Protein AF-A0A3D2AW36-F1 (afdb_monomer)

pLDDT: mean 94.63, std 6.74, range [62.16, 98.81]

Sequence (275 aa):
MYDLLIKNGRIADGSGMPSFIADVGIVEGRITDIGHLGTSARQVIDASGLVVAPGFIDNHCHFDAQVTWDPLCTFSPQHGVTTVIFGNCSLTLAPTKPEDREDLAMMLSRVEAIPMESLKEGIPWEWTSFGEYLDFIDQNLGINAGSLVGHSAIRRWVMGEDAYEREIATEAELSQMKDLLRESIQAGALGISFNRNRGHMDLLGRPIPGIVPPVEELYELATALKDVGAGVIQCGAAYPLEIRDGFATRLGEVSHRPVVYNQIVHNSNEPDRWK

Mean predicted aligned error: 4.27 Å

Radius of gyration: 21.24 Å; Cα contacts (8 Å, |Δi|>4): 555; chains: 1; bounding box: 46×42×62 Å

Nearest PDB structures (foldseek):
  1v4y-assembly1_A  TM=8.535E-01  e=1.182E-17  Alcaligenes faecalis
  1m7j-assembly1_A  TM=8.446E-01  e=3.974E-17  Alcaligenes faecalis
  3e74-assembly1_D  TM=6.344E-01  e=5.948E-09  Escherichia coli K-12
  3e74-assembly1_C  TM=5.855E-01  e=4.206E-09  Escherichia coli K-12
  3e74-assembly1_B  TM=5.941E-01  e=2.378E-08  Escherichia coli K-12

Foldseek 3Di:
DAQEKEAQAQEPEVPPDHTDTWMWGHHPNDTDDTHHDDDDHNYYHYQRVHHDYPQDEAQEDACLQVLQQPLASPPCVVVRHQEYEHQAQLAHQPQADPVCNVVSLQLCCQPVVPDSVCSVVRPPCPHNHLLSSVVSSVPDHPGHYAYAHGNLRLLCVQPPPCLQPPQDDDPVSLVSSLVSNLVNVVSGHQAYYAEQPQPRAGPVRTHRSRNRYDLVSVLSSLLSLQVSVGHEYEYHPCVVVCVVPVSQVSSCVNNVHHYDYPDPDQDPVCNPSND

Solvent-accessible surface area (backbone atoms only — not comparable to full-atom values): 14805 Å² total; per-residue (Å²): 121,27,53,37,30,42,31,58,13,36,35,41,82,78,82,82,65,85,65,46,80,29,22,41,33,25,45,95,92,36,82,76,49,76,37,94,68,82,86,64,41,78,37,79,45,83,30,67,96,38,77,41,58,70,63,37,70,43,76,79,42,78,47,63,56,50,40,66,70,34,38,54,46,79,65,43,51,80,75,46,30,46,29,43,28,21,12,44,59,10,43,32,82,32,40,35,51,85,90,44,48,65,57,42,49,32,34,49,20,49,65,70,69,43,57,64,67,58,50,65,73,39,50,83,74,90,46,43,46,42,40,46,46,52,61,58,49,68,74,63,53,69,45,51,76,46,39,25,40,7,40,19,22,43,38,38,61,67,52,43,78,48,20,52,75,54,46,75,72,50,74,70,47,50,51,51,42,27,50,53,49,47,52,29,42,75,53,62,28,53,22,41,9,35,26,54,50,87,85,45,28,27,75,87,69,46,51,40,33,41,53,51,42,57,70,65,58,55,42,58,45,35,34,37,35,39,77,72,70,52,48,36,38,37,39,31,68,42,60,72,44,31,78,73,70,36,47,57,61,50,42,24,67,57,14,75,35,60,62,47,76,83,72,84,72,86,37,89,93,45,78,66,73,84,113

Structure (mmCIF, N/CA/C/O backbone):
data_AF-A0A3D2AW36-F1
#
_entry.id   AF-A0A3D2AW36-F1
#
loop_
_atom_site.group_PDB
_atom_site.id
_atom_site.type_symbol
_atom_site.label_atom_id
_atom_site.label_alt_id
_atom_site.label_comp_id
_atom_site.label_asym_id
_atom_site.label_entity_id
_atom_site.label_seq_id
_atom_site.pdbx_PDB_ins_code
_atom_site.Cartn_x
_atom_site.Cartn_y
_atom_site.Cartn_z
_atom_site.occupancy
_atom_site.B_iso_or_equiv
_atom_site.auth_seq_id
_atom_site.auth_comp_id
_atom_site.auth_asym_id
_atom_site.auth_atom_id
_atom_site.pdbx_PDB_model_num
ATOM 1 N N . MET A 1 1 ? -5.671 -0.325 35.938 1.00 87.81 1 MET A N 1
ATOM 2 C CA . MET A 1 1 ? -6.321 0.932 35.514 1.00 87.81 1 MET A CA 1
ATOM 3 C C . MET A 1 1 ? -6.083 1.046 34.026 1.00 87.81 1 MET A C 1
ATOM 5 O O . MET A 1 1 ? -4.949 0.824 33.629 1.00 87.81 1 MET A O 1
ATOM 9 N N . TYR A 1 2 ? -7.118 1.302 33.232 1.00 96.94 2 TYR A N 1
ATOM 10 C CA . TYR A 1 2 ? -6.981 1.425 31.777 1.00 96.94 2 TYR A CA 1
ATOM 11 C C . TYR A 1 2 ? -6.518 2.830 31.371 1.00 96.94 2 TYR A C 1
ATOM 13 O O . TYR A 1 2 ? -6.823 3.801 32.066 1.00 96.94 2 TYR A O 1
ATOM 21 N N . ASP A 1 3 ? -5.841 2.960 30.234 1.00 97.50 3 ASP A N 1
ATOM 22 C CA . ASP A 1 3 ? -5.566 4.268 29.629 1.00 97.50 3 ASP A CA 1
ATOM 23 C C . ASP A 1 3 ? -6.829 4.817 28.964 1.00 97.50 3 ASP A C 1
ATOM 25 O O . ASP A 1 3 ? -7.217 5.967 29.183 1.00 97.50 3 ASP A O 1
ATOM 29 N N . LEU A 1 4 ? -7.514 3.953 28.214 1.00 98.00 4 LEU A N 1
ATOM 30 C CA . LEU A 1 4 ? -8.790 4.228 27.574 1.00 98.00 4 LEU A CA 1
ATOM 31 C C . LEU A 1 4 ? -9.752 3.067 27.833 1.00 98.00 4 LEU A C 1
ATOM 33 O O . LEU A 1 4 ? -9.392 1.899 27.711 1.00 98.00 4 LEU A O 1
ATOM 37 N N . LEU A 1 5 ? -10.988 3.406 28.177 1.00 98.00 5 LEU A N 1
ATOM 38 C CA . LEU A 1 5 ? -12.095 2.470 28.293 1.00 98.00 5 LEU A CA 1
ATOM 39 C C . LEU A 1 5 ? -13.248 2.939 27.404 1.00 98.00 5 LEU A C 1
ATOM 41 O O . LEU A 1 5 ? -13.787 4.026 27.612 1.00 98.00 5 LEU A O 1
ATOM 45 N N . ILE A 1 6 ? -13.643 2.117 26.437 1.00 98.06 6 ILE A N 1
ATOM 46 C CA . ILE A 1 6 ? -14.826 2.352 25.600 1.00 98.06 6 ILE A CA 1
ATOM 47 C C . ILE A 1 6 ? -15.965 1.518 26.176 1.00 98.06 6 ILE A C 1
ATOM 49 O O . ILE A 1 6 ? -15.824 0.305 26.282 1.00 98.06 6 ILE A O 1
ATOM 53 N N . LYS A 1 7 ? -17.071 2.147 26.574 1.00 97.56 7 LYS A N 1
ATOM 54 C CA . LYS A 1 7 ? -18.168 1.494 27.292 1.00 97.56 7 LYS A CA 1
ATOM 55 C C . LYS A 1 7 ? -19.420 1.306 26.456 1.00 97.56 7 LYS A C 1
ATOM 57 O O . LYS A 1 7 ? -19.718 2.136 25.605 1.00 97.56 7 LYS A O 1
ATOM 62 N N . ASN A 1 8 ? -20.194 0.273 26.786 1.00 97.44 8 ASN A N 1
ATOM 63 C CA . ASN A 1 8 ? -21.548 0.026 26.276 1.00 97.44 8 ASN A CA 1
ATOM 64 C C . ASN A 1 8 ? -21.644 -0.050 24.740 1.00 97.44 8 ASN A C 1
ATOM 66 O O . ASN A 1 8 ? -22.709 0.191 24.166 1.00 97.44 8 ASN A O 1
ATOM 70 N N . GLY A 1 9 ? -20.536 -0.370 24.073 1.00 97.88 9 GLY A N 1
ATOM 71 C CA . GLY A 1 9 ? -20.471 -0.433 22.623 1.00 97.88 9 GLY A CA 1
ATOM 72 C C . GLY A 1 9 ? -21.067 -1.731 22.095 1.00 97.88 9 GLY A C 1
ATOM 73 O O . GLY A 1 9 ? -20.950 -2.789 22.719 1.00 97.88 9 GLY A O 1
ATOM 74 N N . ARG A 1 10 ? -21.669 -1.676 20.905 1.00 98.50 10 ARG A N 1
ATOM 75 C CA . ARG A 1 10 ? -21.919 -2.882 20.110 1.00 98.50 10 ARG A CA 1
ATOM 76 C C . ARG A 1 10 ? -20.619 -3.287 19.422 1.00 98.50 10 ARG A C 1
ATOM 78 O O . ARG A 1 10 ? -20.228 -2.663 18.442 1.00 98.50 10 ARG A O 1
ATOM 85 N N . ILE A 1 11 ? -19.958 -4.317 19.932 1.00 98.38 11 ILE A N 1
ATOM 86 C CA . ILE A 1 11 ? -18.689 -4.813 19.406 1.00 98.38 11 ILE A CA 1
ATOM 87 C C . ILE A 1 11 ? -18.939 -5.610 18.127 1.00 98.38 11 ILE A C 1
ATOM 89 O O . ILE A 1 11 ? -19.663 -6.606 18.145 1.00 98.38 11 ILE A O 1
ATOM 93 N N . ALA A 1 12 ? -18.326 -5.171 17.032 1.00 97.94 12 ALA A N 1
ATOM 94 C CA . ALA A 1 12 ? -18.183 -5.918 15.790 1.00 97.94 12 ALA A CA 1
ATOM 95 C C . ALA A 1 12 ? -16.687 -6.195 15.581 1.00 97.94 12 ALA A C 1
ATOM 97 O O . ALA A 1 12 ? -15.966 -5.355 15.058 1.00 97.94 12 ALA A O 1
ATOM 98 N N . ASP A 1 13 ? -16.209 -7.351 16.039 1.00 96.69 13 ASP A N 1
ATOM 99 C CA . ASP A 1 13 ? -14.776 -7.646 16.220 1.00 96.69 13 ASP A CA 1
ATOM 100 C C . ASP A 1 13 ? -14.005 -8.017 14.937 1.00 96.69 13 ASP A C 1
ATOM 102 O O . ASP A 1 13 ? -12.807 -8.283 14.991 1.00 96.69 13 ASP A O 1
ATOM 106 N N . GLY A 1 14 ? -14.677 -8.038 13.784 1.00 95.31 14 GLY A N 1
ATOM 107 C CA . GLY A 1 14 ? -14.081 -8.394 12.493 1.00 95.31 14 GLY A CA 1
ATOM 108 C C . GLY A 1 14 ? -13.984 -9.899 12.214 1.00 95.31 14 GLY A C 1
ATOM 109 O O . GLY A 1 14 ? -13.588 -10.277 11.116 1.00 95.31 14 GLY A O 1
ATOM 110 N N . SER A 1 15 ? -14.398 -10.773 13.139 1.00 95.69 15 SER A N 1
ATOM 111 C CA . SER A 1 15 ? -14.374 -12.236 12.944 1.00 95.69 15 SER A CA 1
ATOM 112 C C . SER A 1 15 ? -15.456 -12.767 11.991 1.00 95.69 15 SER A C 1
ATOM 114 O O . SER A 1 15 ? -15.438 -13.939 11.617 1.00 95.69 15 SER A O 1
ATOM 116 N N . GLY A 1 16 ? -16.431 -11.928 11.626 1.00 94.81 16 GLY A N 1
ATOM 117 C CA . GLY A 1 16 ? -17.642 -12.328 10.902 1.00 94.81 16 GLY A CA 1
ATOM 118 C C . GLY A 1 16 ? -18.750 -12.897 11.799 1.00 94.81 16 GLY A C 1
ATOM 119 O O . GLY A 1 16 ? -19.830 -13.218 11.305 1.00 94.81 16 GLY A O 1
ATOM 120 N N . MET A 1 17 ? -18.518 -12.998 13.111 1.00 96.62 17 MET A N 1
ATOM 121 C CA . MET A 1 17 ? -19.515 -13.453 14.083 1.00 96.62 17 MET A CA 1
ATOM 122 C C . MET A 1 17 ? -20.529 -12.348 14.443 1.00 96.62 17 MET A C 1
ATOM 124 O O . MET A 1 17 ? -20.267 -11.161 14.226 1.00 96.62 17 MET A O 1
ATOM 128 N N . PRO A 1 18 ? -21.705 -12.700 15.008 1.00 97.75 18 PRO A N 1
ATOM 129 C CA . PRO A 1 18 ? -22.684 -11.710 15.447 1.00 97.75 18 PRO A CA 1
ATOM 130 C C . PRO A 1 18 ? -22.124 -10.731 16.488 1.00 97.75 18 PRO A C 1
ATOM 132 O O . PRO A 1 18 ? -21.461 -11.132 17.441 1.00 97.75 18 PRO A O 1
ATOM 135 N N . SER A 1 19 ? -22.472 -9.449 16.346 1.00 98.00 19 SER A N 1
ATOM 136 C CA . SER A 1 19 ? -22.079 -8.408 17.305 1.00 98.00 19 SER A CA 1
ATOM 137 C C . SER A 1 19 ? -22.684 -8.618 18.701 1.00 98.00 19 SER A C 1
ATOM 139 O O . SER A 1 19 ? -23.821 -9.087 18.811 1.00 98.00 19 SER A O 1
ATOM 141 N N . PHE A 1 20 ? -22.002 -8.151 19.747 1.00 98.06 20 PHE A N 1
ATOM 142 C CA . PHE A 1 20 ? -22.462 -8.219 21.143 1.00 98.06 20 PHE A CA 1
ATOM 143 C C . PHE A 1 20 ? -22.214 -6.901 21.893 1.00 98.06 20 PHE A C 1
ATOM 145 O O . PHE A 1 20 ? -21.471 -6.051 21.418 1.00 98.06 20 PHE A O 1
ATOM 152 N N . ILE A 1 21 ? -22.866 -6.693 23.041 1.00 98.38 21 ILE A N 1
ATOM 153 C CA . ILE A 1 21 ? -22.653 -5.491 23.864 1.00 98.38 21 ILE A CA 1
ATOM 154 C C . ILE A 1 21 ? -21.546 -5.763 24.877 1.00 98.38 21 ILE A C 1
ATOM 156 O O . ILE A 1 21 ? -21.666 -6.697 25.669 1.00 98.38 21 ILE A O 1
ATOM 160 N N . ALA A 1 22 ? -20.499 -4.944 24.867 1.00 98.12 22 ALA A N 1
ATOM 161 C CA . ALA A 1 22 ? -19.410 -5.014 25.834 1.00 98.12 22 ALA A CA 1
ATOM 162 C C . ALA A 1 22 ? -18.652 -3.680 25.926 1.00 98.12 22 ALA A C 1
ATOM 164 O O . ALA A 1 22 ? -18.886 -2.743 25.160 1.00 98.12 22 ALA A O 1
ATOM 165 N N . ASP A 1 23 ? -17.731 -3.624 26.879 1.00 98.25 23 ASP A N 1
ATOM 166 C CA . ASP A 1 23 ? -16.717 -2.594 27.022 1.00 98.25 23 ASP A CA 1
ATOM 167 C C . ASP A 1 23 ? -15.377 -3.099 26.451 1.00 98.25 23 ASP A C 1
ATOM 169 O O . ASP A 1 23 ? -15.119 -4.306 26.424 1.00 98.25 23 ASP A O 1
ATOM 173 N N . VAL A 1 24 ? -14.511 -2.174 26.034 1.00 98.12 24 VAL A N 1
ATOM 174 C CA . VAL A 1 24 ? -13.152 -2.445 25.535 1.00 98.12 24 VAL A CA 1
ATOM 175 C C . VAL A 1 24 ? -12.144 -1.670 26.377 1.00 98.12 24 VAL A C 1
ATOM 177 O O . VAL A 1 24 ? -12.188 -0.438 26.424 1.00 98.12 24 VAL A O 1
ATOM 180 N N . GLY A 1 25 ? -11.244 -2.394 27.043 1.00 98.00 25 GLY A N 1
ATOM 181 C CA . GLY A 1 25 ? -10.160 -1.842 27.853 1.00 98.00 25 GLY A CA 1
ATOM 182 C C . GLY A 1 25 ? -8.849 -1.786 27.074 1.00 98.00 25 GLY A C 1
ATOM 183 O O . GLY A 1 25 ? -8.449 -2.772 26.451 1.00 98.00 25 GLY A O 1
ATOM 184 N N . ILE A 1 26 ? -8.184 -0.630 27.108 1.00 98.19 26 ILE A N 1
ATOM 185 C CA . ILE A 1 26 ? -6.932 -0.372 26.392 1.00 98.19 26 ILE A CA 1
ATOM 186 C C . ILE A 1 26 ? -5.848 0.062 27.383 1.00 98.19 26 ILE A C 1
ATOM 188 O O . ILE A 1 26 ? -6.078 0.939 28.222 1.00 98.19 26 ILE A O 1
ATOM 192 N N . VAL A 1 27 ? -4.664 -0.542 27.260 1.00 97.81 27 VAL A N 1
ATOM 193 C CA . VAL A 1 27 ? -3.443 -0.215 28.014 1.00 97.81 27 VAL A CA 1
ATOM 194 C C . VAL A 1 27 ? -2.274 -0.166 27.038 1.00 97.81 27 VAL A C 1
ATOM 196 O O . VAL A 1 27 ? -2.113 -1.079 26.230 1.00 97.81 27 VAL A O 1
ATOM 199 N N . GLU A 1 28 ? -1.476 0.900 27.087 1.00 96.38 28 GLU A N 1
ATOM 200 C CA . GLU A 1 28 ? -0.276 1.090 26.259 1.00 96.38 28 GLU A CA 1
ATOM 201 C C . GLU A 1 28 ? -0.545 0.859 24.758 1.00 96.38 28 GLU A C 1
ATOM 203 O O . GLU A 1 28 ? 0.214 0.203 24.045 1.00 96.38 28 GLU A O 1
ATOM 208 N N . GLY A 1 29 ? -1.686 1.370 24.275 1.00 95.12 29 GLY A N 1
ATOM 209 C CA . GLY A 1 29 ? -2.103 1.263 22.871 1.00 95.12 29 GLY A CA 1
ATOM 210 C C . GLY A 1 29 ? -2.585 -0.126 22.436 1.00 95.12 29 GLY A C 1
ATOM 211 O O . GLY A 1 29 ? -2.874 -0.325 21.258 1.00 95.12 29 GLY A O 1
ATOM 212 N N . ARG A 1 30 ? -2.704 -1.091 23.355 1.00 97.88 30 ARG A N 1
ATOM 213 C CA . ARG A 1 30 ? -3.184 -2.451 23.074 1.00 97.88 30 ARG A CA 1
ATOM 214 C C . ARG A 1 30 ? -4.521 -2.704 23.751 1.00 97.88 30 ARG A C 1
ATOM 216 O O . ARG A 1 30 ? -4.745 -2.278 24.881 1.00 97.88 30 ARG A O 1
ATOM 223 N N . ILE A 1 31 ? -5.396 -3.440 23.074 1.00 97.94 31 ILE A N 1
ATOM 224 C CA . ILE A 1 31 ? -6.621 -3.967 23.680 1.00 97.94 31 ILE A CA 1
ATOM 225 C C . ILE A 1 31 ? -6.215 -5.079 24.655 1.00 97.94 31 ILE A C 1
ATOM 227 O O . ILE A 1 31 ? -5.607 -6.061 24.230 1.00 97.94 31 ILE A O 1
ATOM 231 N N . THR A 1 32 ? -6.527 -4.928 25.944 1.00 97.31 32 THR A N 1
ATOM 232 C CA . THR A 1 32 ? -6.191 -5.929 26.975 1.00 97.31 32 THR A CA 1
ATOM 233 C C . THR A 1 32 ? -7.389 -6.757 27.411 1.00 97.31 32 THR A C 1
ATOM 235 O O . THR A 1 32 ? -7.221 -7.922 27.753 1.00 97.31 32 THR A O 1
ATOM 238 N N . ASP A 1 33 ? -8.590 -6.175 27.382 1.00 96.94 33 ASP A N 1
ATOM 239 C CA . ASP A 1 33 ? -9.809 -6.810 27.874 1.00 96.94 33 ASP A CA 1
ATOM 240 C C . ASP A 1 33 ? -11.023 -6.406 27.031 1.00 96.94 33 ASP A C 1
ATOM 242 O O . ASP A 1 33 ? -11.151 -5.253 26.612 1.00 96.94 33 ASP A O 1
ATOM 246 N N . ILE A 1 34 ? -11.947 -7.350 26.835 1.00 97.31 34 ILE A N 1
ATOM 247 C CA . ILE A 1 34 ? -13.271 -7.118 26.245 1.00 97.31 34 ILE A CA 1
ATOM 248 C C . ILE A 1 34 ? -14.304 -7.831 27.119 1.00 97.31 34 ILE A C 1
ATOM 250 O O . ILE A 1 34 ? -14.171 -9.024 27.394 1.00 97.31 34 ILE A O 1
ATOM 254 N N . GLY A 1 35 ? -15.338 -7.121 27.565 1.00 96.38 35 GLY A N 1
ATOM 255 C CA . GLY A 1 35 ? -16.385 -7.697 28.412 1.00 96.38 35 GLY A CA 1
ATOM 256 C C . GLY A 1 35 ? -17.133 -6.647 29.222 1.00 96.38 35 GLY A C 1
ATOM 257 O O . GLY A 1 35 ? -17.194 -5.488 28.837 1.00 96.38 35 GLY A O 1
ATOM 258 N N . HIS A 1 36 ? -17.708 -7.033 30.358 1.00 95.00 36 HIS A N 1
ATOM 259 C CA . HIS A 1 36 ? -18.278 -6.068 31.300 1.00 95.00 36 HIS A CA 1
ATOM 260 C C . HIS A 1 36 ? -17.185 -5.575 32.245 1.00 95.00 36 HIS A C 1
ATOM 262 O O . HIS A 1 36 ? -16.773 -6.302 33.151 1.00 95.00 36 HIS A O 1
ATOM 268 N N . LEU A 1 37 ? -16.704 -4.354 32.019 1.00 94.50 37 L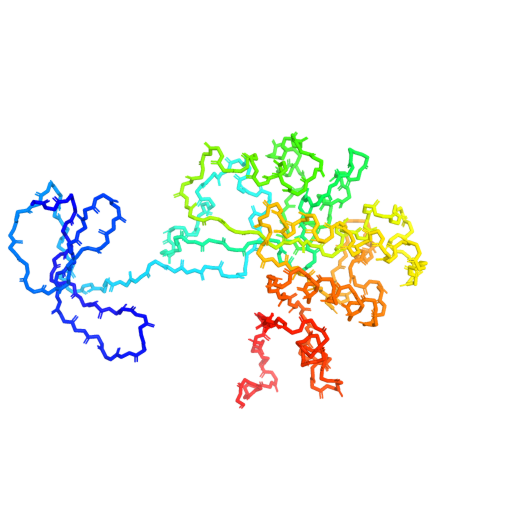EU A N 1
ATOM 269 C CA . LEU A 1 37 ? -15.546 -3.812 32.716 1.00 94.50 37 LEU A CA 1
ATOM 270 C C . LEU A 1 37 ? -15.971 -2.778 33.770 1.00 94.50 37 LEU A C 1
ATOM 272 O O . LEU A 1 37 ? -16.995 -2.092 33.675 1.00 94.50 37 LEU A O 1
ATOM 276 N N . GLY A 1 38 ? -15.159 -2.667 34.824 1.00 85.69 38 GLY A N 1
ATOM 277 C CA . GLY A 1 38 ? -15.305 -1.613 35.829 1.00 85.69 38 GLY A CA 1
ATOM 278 C C . GLY A 1 38 ? -15.058 -0.215 35.244 1.00 85.69 38 GLY A C 1
ATOM 279 O O . GLY A 1 38 ? -14.795 -0.048 34.062 1.00 85.69 38 GLY A O 1
ATOM 280 N N . THR A 1 39 ? -15.119 0.828 36.070 1.00 78.62 39 THR A N 1
ATOM 281 C CA . THR A 1 39 ? -15.005 2.232 35.616 1.00 78.62 39 THR A CA 1
ATOM 282 C C . THR A 1 39 ? -13.602 2.840 35.739 1.00 78.62 39 THR A C 1
ATOM 284 O O . THR A 1 39 ? -13.429 4.028 35.482 1.00 78.62 39 THR A O 1
ATOM 287 N N . SER A 1 40 ? -12.585 2.071 36.144 1.00 88.56 40 SER A N 1
ATOM 288 C CA . SER A 1 40 ? -11.242 2.609 36.408 1.00 88.56 40 SER A CA 1
ATOM 289 C C . SER A 1 40 ? -10.413 2.764 35.125 1.00 88.56 40 SER A C 1
ATOM 291 O O . SER A 1 40 ? -9.707 1.839 34.713 1.00 88.56 40 SER A O 1
ATOM 293 N N . ALA A 1 41 ? -10.468 3.953 34.523 1.00 95.81 41 ALA A N 1
ATOM 294 C CA . ALA A 1 41 ? -9.647 4.339 33.377 1.00 95.81 41 ALA A CA 1
ATOM 295 C C . ALA A 1 41 ? -9.231 5.817 33.442 1.00 95.81 41 ALA A C 1
ATOM 297 O O . ALA A 1 41 ? -9.898 6.615 34.101 1.00 95.81 41 ALA A O 1
ATOM 298 N N . ARG A 1 42 ? -8.150 6.191 32.749 1.00 97.06 42 ARG A N 1
ATOM 299 C CA . ARG A 1 42 ? -7.735 7.595 32.589 1.00 97.06 42 ARG A CA 1
ATOM 300 C C . ARG A 1 42 ? -8.712 8.365 31.700 1.00 97.06 42 ARG A C 1
ATOM 302 O O . ARG A 1 42 ? -9.028 9.514 31.994 1.00 97.06 42 ARG A O 1
ATOM 309 N N . GLN A 1 43 ? -9.204 7.723 30.644 1.00 97.56 43 GLN A N 1
ATOM 310 C CA . GLN A 1 43 ? -10.233 8.246 29.754 1.00 97.56 43 GLN A CA 1
ATOM 311 C C . GLN A 1 43 ? -11.350 7.217 29.579 1.00 97.56 43 GLN A C 1
ATOM 313 O O . GLN A 1 43 ? -11.090 6.025 29.417 1.00 97.56 43 GLN A O 1
ATOM 318 N N . VAL A 1 44 ? -12.597 7.687 29.586 1.00 97.38 44 VAL A N 1
ATOM 319 C CA . VAL A 1 44 ? -13.782 6.861 29.338 1.00 97.38 44 VAL A CA 1
ATOM 320 C C . VAL A 1 44 ? -14.569 7.459 28.178 1.00 97.38 44 VAL A C 1
ATOM 322 O O . VAL A 1 44 ? -14.834 8.660 28.170 1.00 97.38 44 VAL A O 1
ATOM 325 N N . ILE A 1 45 ? -14.945 6.623 27.213 1.00 97.38 45 ILE A N 1
ATOM 326 C CA . ILE A 1 45 ? -15.837 6.963 26.100 1.00 97.38 45 ILE A CA 1
ATOM 327 C C . ILE A 1 45 ? -17.109 6.131 26.254 1.00 97.38 45 ILE A C 1
ATOM 329 O O . ILE A 1 45 ? -17.027 4.913 26.374 1.00 97.38 45 ILE A O 1
ATOM 333 N N . ASP A 1 46 ? -18.280 6.767 26.244 1.00 97.44 46 ASP A N 1
ATOM 334 C CA . ASP A 1 46 ? -19.564 6.060 26.206 1.00 97.44 46 ASP A CA 1
ATOM 335 C C . ASP A 1 46 ? -20.001 5.855 24.750 1.00 97.44 46 ASP A C 1
ATOM 337 O O . ASP A 1 46 ? -20.327 6.812 24.050 1.00 97.44 46 ASP A O 1
ATOM 341 N N . ALA A 1 47 ? -19.979 4.604 24.294 1.00 98.00 47 ALA A N 1
ATOM 342 C CA . ALA A 1 47 ? -20.373 4.185 22.953 1.00 98.00 47 ALA A CA 1
ATOM 343 C C . ALA A 1 47 ? -21.801 3.607 22.920 1.00 98.00 47 ALA A C 1
ATOM 345 O O . ALA A 1 47 ? -22.143 2.838 22.020 1.00 98.00 47 ALA A O 1
ATOM 346 N N . SER A 1 48 ? -22.650 3.971 23.888 1.00 98.19 48 SER A N 1
ATOM 347 C CA . SER A 1 48 ? -24.062 3.580 23.914 1.00 98.19 48 SER A CA 1
ATOM 348 C C . SER A 1 48 ? -24.774 3.938 22.605 1.00 98.19 48 SER A C 1
ATOM 350 O O . SER A 1 48 ? -24.785 5.088 22.173 1.00 98.19 48 SER A O 1
ATOM 352 N N . GLY A 1 49 ? -25.398 2.942 21.970 1.00 97.94 49 GLY A N 1
ATOM 353 C CA . GLY A 1 49 ? -26.080 3.114 20.680 1.00 97.94 49 GLY A CA 1
ATOM 354 C C . GLY A 1 49 ? -25.146 3.186 19.466 1.00 97.94 49 GLY A C 1
ATOM 355 O O . GLY A 1 49 ? -25.636 3.3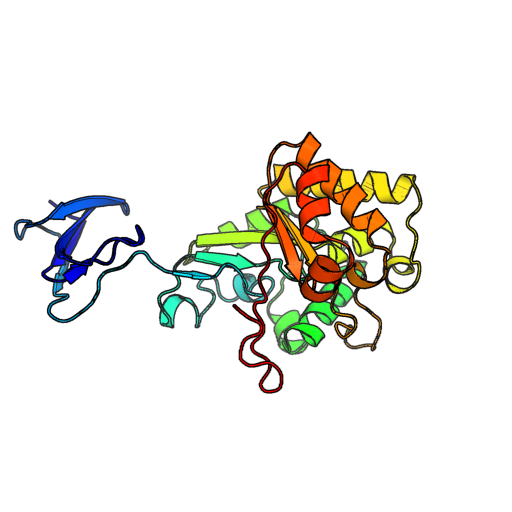09 18.345 1.00 97.94 49 GLY A O 1
ATOM 356 N N . LEU A 1 50 ? -23.832 3.066 19.671 1.00 98.38 50 LEU A N 1
ATOM 357 C CA . LEU A 1 50 ? -22.808 3.069 18.629 1.00 98.38 50 LEU A CA 1
ATOM 358 C C . LEU A 1 50 ? -22.161 1.685 18.477 1.00 98.38 50 LEU A C 1
ATOM 360 O O . LEU A 1 50 ? -22.316 0.787 19.311 1.00 98.38 50 LEU A O 1
ATOM 364 N N . VAL A 1 51 ? -21.431 1.521 17.375 1.00 98.12 51 VAL A N 1
ATOM 365 C CA . VAL A 1 51 ? -20.626 0.330 17.086 1.00 98.12 51 VAL A CA 1
ATOM 366 C C . VAL A 1 51 ? -19.169 0.614 17.427 1.00 98.12 51 VAL A C 1
ATOM 368 O O . VAL A 1 51 ? -18.660 1.692 17.132 1.00 98.12 51 VAL A O 1
ATOM 371 N N . VAL A 1 52 ? -18.502 -0.372 18.019 1.00 98.31 52 VAL A N 1
ATOM 372 C CA . VAL A 1 52 ? -17.049 -0.388 18.206 1.00 98.31 52 VAL A CA 1
ATOM 373 C C . VAL A 1 52 ? -16.503 -1.519 17.345 1.00 98.31 52 VAL A C 1
ATOM 375 O O . VAL A 1 52 ? -16.903 -2.672 17.506 1.00 98.31 52 VAL A O 1
ATOM 378 N N . ALA A 1 53 ? -15.619 -1.183 16.415 1.00 98.06 53 ALA A N 1
ATOM 379 C CA . ALA A 1 53 ? -15.023 -2.117 15.469 1.00 98.06 53 ALA A CA 1
ATOM 380 C C . ALA A 1 53 ? -13.502 -1.910 15.411 1.00 98.06 53 ALA A C 1
ATOM 382 O O . ALA A 1 53 ? -13.024 -0.846 15.821 1.00 98.06 53 ALA A O 1
ATOM 383 N N . PRO A 1 54 ? -12.731 -2.890 14.903 1.00 98.12 54 PRO A N 1
ATOM 384 C CA . PRO A 1 54 ? -11.371 -2.634 14.453 1.00 98.12 54 PRO A CA 1
ATOM 385 C C 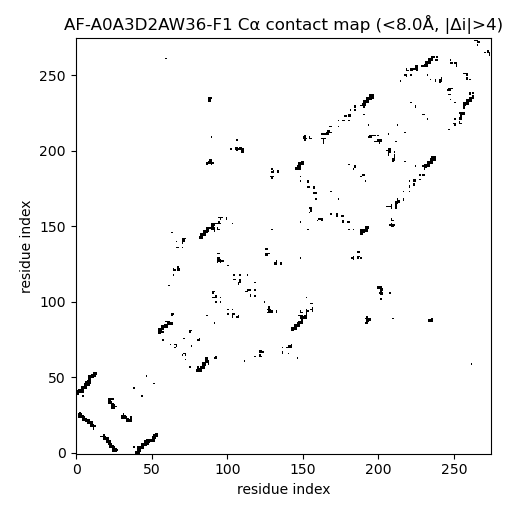. PRO A 1 54 ? -11.353 -1.455 13.477 1.00 98.12 54 PRO A C 1
ATOM 387 O O . PRO A 1 54 ? -12.268 -1.305 12.664 1.00 98.12 54 PRO A O 1
ATOM 390 N N . GLY A 1 55 ? -10.312 -0.628 13.556 1.00 97.88 55 GLY A N 1
ATOM 391 C CA . GLY A 1 55 ? -10.112 0.426 12.570 1.00 97.88 55 GLY A CA 1
ATOM 392 C C . GLY A 1 55 ? -9.982 -0.169 11.169 1.00 97.88 55 GLY A C 1
ATOM 393 O O . GLY A 1 55 ? -9.423 -1.256 10.992 1.00 97.88 55 GLY A O 1
ATOM 394 N N . PHE A 1 56 ? -10.552 0.507 10.176 1.00 97.94 56 PHE A N 1
ATOM 395 C CA . PHE A 1 56 ? -10.579 -0.026 8.822 1.00 97.94 56 PHE A CA 1
ATOM 396 C C . PHE A 1 56 ? -9.180 -0.014 8.205 1.00 97.94 56 PHE A C 1
ATOM 398 O O . PHE A 1 56 ? -8.364 0.873 8.476 1.00 97.94 56 PHE A O 1
ATOM 405 N N . ILE A 1 57 ? -8.922 -1.015 7.367 1.00 97.31 57 ILE A N 1
ATOM 406 C CA . ILE A 1 57 ? -7.702 -1.125 6.574 1.00 97.31 57 ILE A CA 1
ATOM 407 C C . ILE A 1 57 ? -8.085 -0.785 5.140 1.00 97.31 57 ILE A C 1
ATOM 409 O O . ILE A 1 57 ? -8.776 -1.565 4.485 1.00 97.31 57 ILE A O 1
ATOM 413 N N . ASP A 1 58 ? -7.653 0.378 4.667 1.00 95.81 58 ASP A N 1
ATOM 414 C CA . ASP A 1 58 ? -7.759 0.736 3.260 1.00 95.81 58 ASP A CA 1
ATOM 415 C C . ASP A 1 58 ? -6.614 0.062 2.505 1.00 95.81 58 ASP A C 1
ATOM 417 O O . ASP A 1 58 ? -5.460 0.490 2.557 1.00 95.81 58 ASP A O 1
ATOM 421 N N . ASN A 1 59 ? -6.928 -1.051 1.847 1.00 94.06 59 ASN A N 1
ATOM 422 C CA . ASN A 1 59 ? -5.944 -1.859 1.143 1.00 94.06 59 ASN A CA 1
ATOM 423 C C . ASN A 1 59 ? -5.706 -1.409 -0.311 1.00 94.06 59 ASN A C 1
ATOM 425 O O . ASN A 1 59 ? -4.974 -2.092 -1.033 1.00 94.06 59 ASN A O 1
ATOM 429 N N . HIS A 1 60 ? -6.351 -0.328 -0.767 1.00 94.69 60 HIS A N 1
ATOM 430 C CA . HIS A 1 60 ? -6.208 0.161 -2.133 1.00 94.69 60 HIS A CA 1
ATOM 431 C C . HIS A 1 60 ? -6.374 1.677 -2.227 1.00 94.69 60 HIS A C 1
ATOM 433 O O . HIS A 1 60 ? -7.418 2.193 -2.623 1.00 94.69 60 HIS A O 1
ATOM 439 N N . CYS A 1 61 ? -5.286 2.377 -1.932 1.00 94.50 61 CYS A N 1
ATOM 440 C CA . CYS A 1 61 ? -5.211 3.826 -2.018 1.00 94.50 61 CYS A CA 1
ATOM 441 C C . CYS A 1 61 ? -3.932 4.272 -2.743 1.00 94.50 61 CYS A C 1
ATOM 443 O O . CYS A 1 61 ? -3.053 3.456 -3.046 1.00 94.50 61 CYS A O 1
ATOM 445 N N . HIS A 1 62 ? -3.846 5.574 -3.007 1.00 95.69 62 HIS A N 1
ATOM 446 C CA . HIS A 1 62 ? -2.728 6.223 -3.691 1.00 95.69 62 HIS A CA 1
ATOM 447 C C . HIS A 1 62 ? -2.188 7.413 -2.883 1.00 95.69 62 HIS A C 1
ATOM 449 O O . HIS A 1 62 ? -2.016 8.524 -3.383 1.00 95.69 62 HIS A O 1
ATOM 455 N N . PHE A 1 63 ? -1.927 7.175 -1.594 1.00 96.69 63 PHE A N 1
ATOM 456 C CA . PHE A 1 63 ? -1.302 8.160 -0.704 1.00 96.69 63 PHE A CA 1
ATOM 457 C C . PHE A 1 63 ? 0.223 8.238 -0.853 1.00 96.69 63 PHE A C 1
ATOM 459 O O . PHE A 1 63 ? 0.855 8.942 -0.073 1.00 96.69 63 PHE A O 1
ATOM 466 N N . ASP A 1 64 ? 0.801 7.577 -1.865 1.00 96.00 64 ASP A N 1
ATOM 467 C CA . ASP A 1 64 ? 2.239 7.533 -2.166 1.00 96.00 64 ASP A CA 1
ATOM 468 C C . ASP A 1 64 ? 2.912 8.905 -2.043 1.00 96.00 64 ASP A C 1
ATOM 470 O O . ASP A 1 64 ? 3.965 9.045 -1.421 1.00 96.00 64 ASP A O 1
AT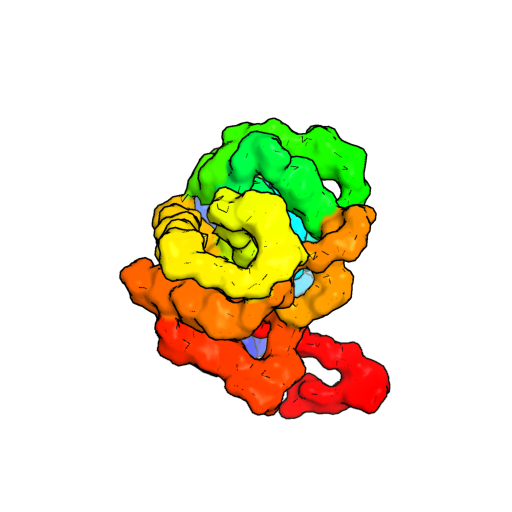OM 474 N N . ALA A 1 65 ? 2.265 9.918 -2.625 1.00 96.31 65 ALA A N 1
ATOM 475 C CA . ALA A 1 65 ? 2.667 11.310 -2.521 1.00 96.31 65 ALA A CA 1
ATOM 476 C C . ALA A 1 65 ? 2.121 11.957 -1.243 1.00 96.31 65 ALA A C 1
ATOM 478 O O . ALA A 1 65 ? 2.886 12.517 -0.474 1.00 96.31 65 ALA A O 1
ATOM 479 N N . GLN A 1 66 ? 0.813 11.862 -0.981 1.00 95.81 66 GLN A N 1
ATOM 480 C CA . GLN A 1 66 ? 0.169 12.624 0.096 1.00 95.81 66 GLN A CA 1
ATOM 481 C C . GLN A 1 66 ? 0.772 12.395 1.480 1.00 95.81 66 GLN A C 1
ATOM 483 O O . GLN A 1 66 ? 0.882 13.344 2.256 1.00 95.81 66 GLN A O 1
ATOM 488 N N . VAL A 1 67 ? 1.212 11.173 1.774 1.00 95.94 67 VAL A N 1
ATOM 489 C CA . VAL A 1 67 ? 1.835 10.833 3.056 1.00 95.94 67 VAL A CA 1
ATOM 490 C C . VAL A 1 67 ? 3.078 11.687 3.357 1.00 95.94 67 VAL A C 1
ATOM 492 O O . VAL A 1 67 ? 3.425 11.860 4.522 1.00 95.94 67 VAL A O 1
ATOM 495 N N . THR A 1 68 ? 3.723 12.274 2.338 1.00 95.19 68 THR A N 1
ATOM 496 C CA . THR A 1 68 ? 4.942 13.082 2.503 1.00 95.19 68 THR A CA 1
ATOM 497 C C . THR A 1 68 ? 4.676 14.493 3.027 1.00 95.19 68 THR A C 1
ATOM 499 O O . THR A 1 68 ? 5.576 15.088 3.613 1.00 95.19 68 THR A O 1
ATOM 502 N N . TRP A 1 69 ? 3.465 15.037 2.852 1.00 94.88 69 TRP A N 1
ATOM 503 C CA . TRP A 1 69 ? 3.072 16.354 3.388 1.00 94.88 69 TRP A CA 1
ATOM 504 C C . TRP A 1 69 ? 1.919 16.290 4.394 1.00 94.88 69 TRP A C 1
ATOM 506 O O . TRP A 1 69 ? 1.698 17.238 5.147 1.00 94.88 69 TRP A O 1
ATOM 516 N N . ASP A 1 70 ? 1.183 15.183 4.422 1.00 96.06 70 ASP A N 1
ATOM 517 C CA . ASP A 1 70 ? 0.059 14.936 5.316 1.00 96.06 70 ASP A CA 1
ATOM 518 C C . ASP A 1 70 ? 0.193 13.536 5.937 1.00 96.06 70 ASP A C 1
ATOM 520 O O . ASP A 1 70 ? -0.365 12.558 5.428 1.00 96.06 70 ASP A O 1
ATOM 524 N N . PRO A 1 71 ? 0.916 13.420 7.066 1.00 95.19 71 PRO A N 1
ATOM 525 C CA . PRO A 1 71 ? 1.219 12.130 7.686 1.00 95.19 71 PRO A CA 1
ATOM 526 C C . PRO A 1 71 ? 0.003 11.392 8.262 1.00 95.19 71 PRO A C 1
ATOM 528 O O . PRO A 1 71 ? 0.111 10.239 8.682 1.00 95.19 71 PRO A O 1
ATOM 531 N N . LEU A 1 72 ? -1.160 12.048 8.313 1.00 95.62 72 LEU A N 1
ATOM 532 C CA . LEU A 1 72 ? -2.430 11.428 8.685 1.00 95.62 72 LEU A CA 1
ATOM 533 C C . LEU A 1 72 ? -3.146 10.789 7.489 1.00 95.62 72 LEU A C 1
ATOM 535 O O . LEU A 1 72 ? -4.143 10.100 7.705 1.00 95.62 72 LEU A O 1
ATOM 539 N N . CYS A 1 73 ? -2.677 11.027 6.255 1.00 95.69 73 CYS A N 1
ATOM 540 C CA . CYS A 1 73 ? -3.397 10.703 5.019 1.00 95.69 73 CYS A CA 1
ATOM 541 C C . CYS A 1 73 ? -4.864 11.154 5.122 1.00 95.69 73 CYS A C 1
ATOM 543 O O . CYS A 1 73 ? -5.807 10.357 5.066 1.00 95.69 73 CYS A O 1
ATOM 545 N N . THR A 1 74 ? -5.049 12.445 5.393 1.00 94.00 74 THR A N 1
ATOM 546 C CA . THR A 1 74 ? -6.333 13.057 5.718 1.00 94.00 74 THR A CA 1
ATOM 547 C C . THR A 1 74 ? -7.399 12.743 4.670 1.00 94.00 74 THR A C 1
ATOM 549 O O . THR A 1 74 ? -7.140 12.603 3.475 1.00 94.00 74 THR A O 1
ATOM 552 N N . PHE A 1 75 ? -8.616 12.652 5.218 1.00 90.19 75 PHE A N 1
ATOM 553 C CA . PHE A 1 75 ? -9.850 11.989 4.790 1.00 90.19 75 PHE A CA 1
ATOM 554 C C . PHE A 1 75 ? -9.941 10.504 5.156 1.00 90.19 75 PHE A C 1
ATOM 556 O O . PHE A 1 75 ? -11.025 10.083 5.553 1.00 90.19 75 PHE A O 1
ATOM 563 N N . SER A 1 76 ? -8.855 9.725 5.167 1.00 94.94 76 SER A N 1
ATOM 564 C CA . SER A 1 76 ? -8.941 8.304 5.553 1.00 94.94 76 SER A CA 1
ATOM 565 C C . SER A 1 76 ? -9.379 8.110 7.016 1.00 94.94 76 SER A C 1
ATOM 567 O O . SER A 1 76 ? -10.428 7.493 7.243 1.00 94.94 76 SER A O 1
ATOM 569 N N . PRO A 1 77 ? -8.717 8.721 8.022 1.00 95.31 77 PRO A N 1
ATOM 570 C CA . PRO A 1 77 ? -9.166 8.627 9.417 1.00 95.31 77 PRO A CA 1
ATOM 571 C C . PRO A 1 77 ? -10.580 9.155 9.663 1.00 95.31 77 PRO A C 1
ATOM 573 O O . PRO A 1 77 ? -11.273 8.676 10.558 1.00 95.31 77 PRO A O 1
ATOM 576 N N . GLN A 1 78 ? -11.045 10.110 8.851 1.00 95.25 78 GLN A N 1
ATOM 577 C CA . GLN A 1 78 ? -12.401 10.663 8.960 1.00 95.25 78 GLN A CA 1
ATOM 578 C C . GLN A 1 78 ? -13.482 9.640 8.578 1.00 95.25 78 GLN A C 1
ATOM 580 O O . GLN A 1 78 ? -14.617 9.753 9.037 1.00 95.25 78 GLN A O 1
ATOM 585 N N . HIS A 1 79 ? -13.122 8.615 7.800 1.00 95.56 79 HIS A N 1
ATOM 586 C CA . HIS A 1 79 ? -13.982 7.482 7.454 1.00 95.56 79 HIS A CA 1
ATOM 587 C C . HIS A 1 79 ? -13.731 6.242 8.331 1.00 95.56 79 HIS A C 1
ATOM 589 O O . HIS A 1 79 ? -14.280 5.178 8.055 1.00 95.56 79 HIS A O 1
ATOM 595 N N . GLY A 1 80 ? -12.923 6.359 9.392 1.00 96.31 80 GLY A N 1
ATOM 596 C CA . GLY A 1 80 ? -12.605 5.257 10.306 1.00 96.31 80 GLY A CA 1
ATOM 597 C C . GLY A 1 80 ? -11.432 4.374 9.869 1.00 96.31 80 GLY A C 1
ATOM 598 O O . GLY A 1 80 ? -11.198 3.337 10.491 1.00 96.31 80 GLY A O 1
ATOM 599 N N . VAL A 1 81 ? -10.687 4.765 8.827 1.00 98.06 81 VAL A N 1
ATOM 600 C CA . VAL A 1 81 ? -9.472 4.060 8.392 1.00 98.06 81 VAL A CA 1
ATOM 601 C C . VAL A 1 81 ? -8.322 4.369 9.344 1.00 98.06 81 VAL A C 1
ATOM 603 O O . VAL A 1 81 ? -7.992 5.527 9.586 1.00 98.06 81 VAL A O 1
ATOM 606 N N . THR A 1 82 ? -7.680 3.327 9.862 1.00 97.81 82 THR A N 1
ATOM 607 C CA . THR A 1 82 ? -6.497 3.442 10.734 1.00 97.81 82 THR A CA 1
ATOM 608 C C . THR A 1 82 ? -5.233 2.904 10.078 1.00 97.81 82 THR A C 1
ATOM 610 O O . THR A 1 82 ? -4.149 2.975 10.655 1.00 97.81 82 THR A O 1
ATOM 613 N N . THR A 1 83 ? -5.356 2.276 8.909 1.00 98.44 83 THR A N 1
ATOM 614 C CA . THR A 1 83 ? -4.235 1.681 8.183 1.00 98.44 83 THR A CA 1
ATOM 615 C C . THR A 1 83 ? -4.448 1.827 6.692 1.00 98.44 83 THR A C 1
ATOM 617 O O . THR A 1 83 ? -5.513 1.471 6.197 1.00 98.44 83 THR A O 1
ATOM 620 N N . VAL A 1 84 ? -3.436 2.326 5.991 1.00 97.75 84 VAL A N 1
ATOM 621 C CA . VAL A 1 84 ? -3.458 2.501 4.536 1.00 97.75 84 VAL A CA 1
ATOM 622 C C . VAL A 1 84 ? -2.381 1.646 3.880 1.00 97.75 84 VAL A C 1
ATOM 624 O O . VAL A 1 84 ? -1.266 1.541 4.392 1.00 97.75 84 VAL A O 1
ATOM 627 N N . ILE A 1 85 ? -2.718 1.038 2.746 1.00 97.62 85 ILE A N 1
ATOM 628 C CA . ILE A 1 85 ? -1.776 0.336 1.875 1.00 97.62 85 ILE A CA 1
ATOM 629 C C . ILE A 1 85 ? -1.815 0.990 0.496 1.00 97.62 85 ILE A C 1
ATOM 631 O O . ILE A 1 85 ? -2.816 0.887 -0.223 1.00 97.62 85 ILE A O 1
ATOM 635 N N . PHE A 1 86 ? -0.721 1.655 0.135 1.00 97.12 86 PHE A N 1
ATOM 636 C CA . PHE A 1 86 ? -0.539 2.339 -1.147 1.00 97.12 86 PHE A CA 1
ATOM 637 C C . PHE A 1 86 ? 0.548 1.665 -1.999 1.00 97.12 86 PHE A C 1
ATOM 639 O O . PHE A 1 86 ? 0.941 0.527 -1.727 1.00 97.12 86 PHE A O 1
ATOM 646 N N . GLY A 1 87 ? 0.975 2.309 -3.088 1.00 97.12 87 GLY A N 1
ATOM 647 C CA . GLY A 1 87 ? 1.847 1.685 -4.082 1.00 97.12 87 GLY A CA 1
ATOM 648 C C . GLY A 1 87 ? 1.101 0.754 -5.028 1.00 97.12 87 GLY A C 1
ATOM 649 O O . GLY A 1 87 ? 1.648 -0.228 -5.522 1.00 97.12 87 GLY A O 1
ATOM 650 N N . ASN A 1 88 ? -0.191 1.005 -5.229 1.00 96.50 88 ASN A N 1
ATOM 651 C CA . ASN A 1 88 ? -1.081 0.179 -6.032 1.00 96.50 88 ASN A CA 1
ATOM 652 C C . ASN A 1 88 ? -0.938 0.455 -7.536 1.00 96.50 88 ASN A C 1
ATOM 654 O O . A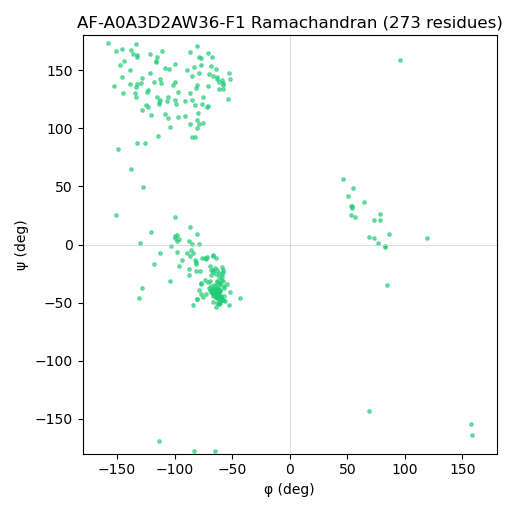SN A 1 88 ? -0.302 1.412 -7.963 1.00 96.50 88 ASN A O 1
ATOM 658 N N . CYS A 1 89 ? -1.566 -0.375 -8.371 1.00 95.19 89 CYS A N 1
ATOM 659 C CA . CYS A 1 89 ? -1.738 -0.112 -9.803 1.00 95.19 89 CYS A CA 1
ATOM 660 C C . CYS A 1 89 ? -0.431 0.184 -10.554 1.00 95.19 89 CYS A C 1
ATOM 662 O O . CYS A 1 89 ? -0.450 0.916 -11.547 1.00 95.19 89 CYS A O 1
ATOM 664 N N . SER A 1 90 ? 0.683 -0.431 -10.141 1.00 96.69 90 SER A N 1
ATOM 665 C CA . SER A 1 90 ? 2.014 -0.230 -10.725 1.00 96.69 90 SER A CA 1
ATOM 666 C C . SER A 1 90 ? 2.627 1.152 -10.458 1.00 96.69 90 SER A C 1
ATOM 668 O O . SER A 1 90 ? 3.680 1.453 -11.018 1.00 96.69 90 SER A O 1
ATOM 670 N N . LEU A 1 91 ? 1.997 1.992 -9.634 1.00 96.50 91 LEU A N 1
ATOM 671 C CA . LEU A 1 91 ? 2.410 3.366 -9.356 1.00 96.50 91 LEU A CA 1
ATOM 672 C C . LEU A 1 91 ? 3.034 3.460 -7.968 1.00 96.50 91 LEU A C 1
ATOM 674 O O . LEU A 1 91 ? 2.409 3.062 -6.995 1.00 96.50 91 LEU A O 1
ATOM 678 N N . THR A 1 92 ? 4.239 4.020 -7.900 1.00 97.38 92 THR A N 1
ATOM 679 C CA . THR A 1 92 ? 4.951 4.379 -6.667 1.00 97.38 92 THR A CA 1
ATOM 680 C C . THR A 1 92 ? 5.865 5.573 -6.928 1.00 97.38 92 THR A C 1
ATOM 682 O O . THR A 1 92 ? 6.141 5.908 -8.080 1.00 97.38 92 THR A O 1
ATOM 685 N N . LEU A 1 93 ? 6.377 6.192 -5.859 1.00 97.56 93 LEU A N 1
ATOM 686 C CA . LEU A 1 93 ? 7.423 7.227 -5.920 1.00 97.56 93 LEU A CA 1
ATOM 687 C C . LEU A 1 93 ? 8.837 6.693 -5.644 1.00 97.56 93 LEU A C 1
ATOM 689 O O . LEU A 1 93 ? 9.797 7.461 -5.594 1.00 97.56 93 LEU A O 1
ATOM 693 N N . ALA A 1 94 ? 8.971 5.384 -5.444 1.00 98.00 94 ALA A N 1
ATOM 694 C CA . ALA A 1 94 ? 10.243 4.719 -5.228 1.00 98.00 94 ALA A CA 1
ATOM 695 C C . ALA A 1 94 ? 10.216 3.293 -5.808 1.00 98.00 94 ALA A C 1
ATOM 697 O O . ALA A 1 94 ? 9.138 2.685 -5.889 1.00 98.00 94 ALA A O 1
ATOM 698 N N . PRO A 1 95 ? 11.383 2.736 -6.176 1.00 98.12 95 PRO A N 1
ATOM 699 C CA . PRO A 1 95 ? 12.673 3.428 -6.316 1.00 98.12 95 PRO A CA 1
ATOM 700 C C . PRO A 1 95 ? 12.667 4.415 -7.498 1.00 98.12 95 PRO A C 1
ATOM 702 O O . PRO A 1 95 ? 11.917 4.235 -8.454 1.00 98.12 95 PRO A O 1
ATOM 705 N N . THR A 1 96 ? 13.489 5.465 -7.445 1.00 97.69 96 THR A N 1
ATOM 706 C CA . THR A 1 96 ? 13.571 6.466 -8.523 1.00 97.69 96 THR A CA 1
ATOM 707 C C . THR A 1 96 ? 14.936 7.131 -8.598 1.00 97.69 96 THR A C 1
ATOM 709 O O . THR A 1 96 ? 15.494 7.541 -7.581 1.00 97.69 96 THR A O 1
ATOM 712 N N . LYS A 1 97 ? 15.472 7.294 -9.810 1.00 97.81 97 LYS A N 1
ATOM 713 C CA . LYS A 1 97 ? 16.665 8.119 -10.035 1.00 97.81 97 LYS A CA 1
ATOM 714 C C . LYS A 1 97 ? 16.282 9.602 -10.010 1.00 97.81 97 LYS A C 1
ATOM 716 O O . LYS A 1 97 ? 15.127 9.913 -10.314 1.00 97.81 97 LYS A O 1
ATOM 721 N N . PRO A 1 98 ? 17.205 10.524 -9.677 1.00 97.12 98 PRO A N 1
ATOM 722 C CA . PRO A 1 98 ? 16.929 11.960 -9.690 1.00 97.12 98 PRO A CA 1
ATOM 723 C C . PRO A 1 98 ? 16.326 12.475 -11.002 1.00 97.12 98 PRO A C 1
ATOM 725 O O . PRO A 1 98 ? 15.387 13.266 -10.970 1.00 97.12 98 PRO A O 1
ATOM 728 N N . GLU A 1 99 ? 16.823 11.990 -12.137 1.00 96.75 99 GLU A N 1
ATOM 729 C CA . GLU A 1 99 ? 16.355 12.344 -13.479 1.00 96.75 99 GLU A CA 1
ATOM 730 C C . GLU A 1 99 ? 14.945 11.823 -13.817 1.00 96.75 99 GLU A C 1
ATOM 732 O O . GLU A 1 99 ? 14.294 12.379 -14.696 1.00 96.75 99 GLU A O 1
ATOM 737 N N . ASP A 1 100 ? 14.440 10.823 -13.087 1.00 96.56 100 ASP A N 1
ATOM 738 C CA . ASP A 1 100 ? 13.174 10.132 -13.382 1.00 96.56 100 ASP A CA 1
ATOM 739 C C . ASP A 1 100 ? 12.015 10.579 -12.467 1.00 96.56 100 ASP A C 1
ATOM 741 O O . ASP A 1 100 ? 10.880 10.121 -12.593 1.00 96.56 100 ASP A O 1
ATOM 745 N N . ARG A 1 101 ? 12.278 11.490 -11.524 1.00 97.25 101 ARG A N 1
ATOM 746 C CA . ARG A 1 101 ? 11.306 11.927 -10.505 1.00 97.25 101 ARG A CA 1
ATOM 747 C C . ARG A 1 101 ? 10.064 12.580 -11.108 1.00 97.25 101 ARG A C 1
ATOM 749 O O . ARG A 1 101 ? 8.940 12.295 -10.691 1.00 97.25 101 ARG A O 1
ATOM 756 N N . GLU A 1 102 ? 10.256 13.448 -12.102 1.00 96.44 102 GLU A N 1
ATOM 757 C CA . GLU A 1 102 ? 9.136 14.122 -12.769 1.00 96.44 102 GLU A CA 1
ATOM 758 C C . GLU A 1 102 ? 8.267 13.127 -13.546 1.00 96.44 102 GLU A C 1
ATOM 760 O O . GLU A 1 102 ? 7.047 13.250 -13.527 1.00 96.44 102 GLU A O 1
ATOM 765 N N . ASP A 1 103 ? 8.864 12.089 -14.132 1.00 96.50 103 ASP A N 1
ATOM 766 C CA . ASP A 1 103 ? 8.144 11.020 -14.823 1.00 96.50 103 ASP A CA 1
ATOM 767 C C . ASP A 1 103 ? 7.196 10.259 -13.884 1.00 96.50 103 ASP A C 1
ATOM 769 O O . ASP A 1 103 ? 6.008 10.121 -14.184 1.00 96.50 103 ASP A O 1
ATOM 773 N N . LEU A 1 104 ? 7.682 9.810 -12.721 1.00 97.19 104 LEU A N 1
ATOM 774 C CA . LEU A 1 104 ? 6.841 9.124 -11.730 1.00 97.19 104 LEU A CA 1
ATOM 775 C C . LEU A 1 104 ? 5.717 10.041 -11.220 1.00 97.19 104 LEU A C 1
ATOM 777 O O . LEU A 1 104 ? 4.568 9.605 -11.107 1.00 97.19 104 LEU A O 1
ATOM 781 N N . ALA A 1 105 ? 6.014 11.325 -10.988 1.00 97.38 105 ALA A N 1
ATOM 782 C CA . ALA A 1 105 ? 4.998 12.311 -10.627 1.00 97.38 105 ALA A CA 1
ATOM 783 C C . ALA A 1 105 ? 3.954 12.514 -11.739 1.00 97.38 105 ALA A C 1
ATOM 785 O O . ALA A 1 105 ? 2.765 12.590 -11.439 1.00 97.38 105 ALA A O 1
ATOM 786 N N . MET A 1 106 ? 4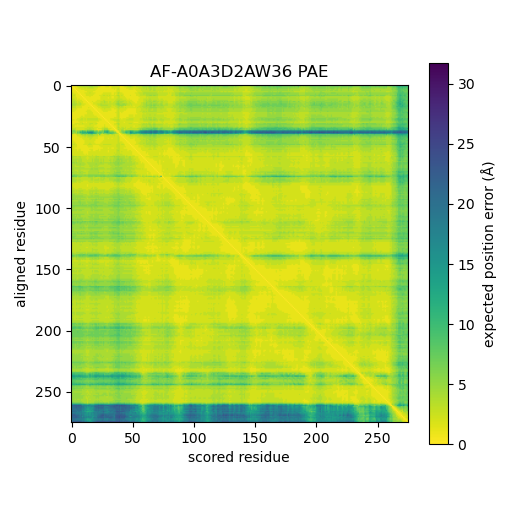.348 12.547 -13.017 1.00 96.56 106 MET A N 1
ATOM 787 C CA . MET A 1 106 ? 3.409 12.665 -14.140 1.00 96.56 106 MET A CA 1
ATOM 788 C C . MET A 1 106 ? 2.480 11.454 -14.252 1.00 96.56 106 MET A C 1
ATOM 790 O O . MET A 1 106 ? 1.294 11.628 -14.548 1.00 96.56 106 MET A O 1
ATOM 794 N N . MET A 1 107 ? 2.990 10.240 -14.012 1.00 95.88 107 MET A N 1
ATOM 795 C CA . MET A 1 107 ? 2.158 9.033 -13.980 1.00 95.88 107 MET A CA 1
ATOM 796 C C . MET A 1 107 ? 1.110 9.134 -12.869 1.00 95.88 107 MET A C 1
ATOM 798 O O . MET A 1 107 ? -0.080 8.969 -13.134 1.00 95.88 107 MET A O 1
ATOM 802 N N . LEU A 1 108 ? 1.537 9.463 -11.645 1.00 95.62 108 LEU A N 1
ATOM 803 C CA . LEU A 1 108 ? 0.632 9.594 -10.503 1.00 95.62 108 LEU A CA 1
ATOM 804 C C . LEU A 1 108 ? -0.379 10.733 -10.715 1.00 95.62 108 LEU A C 1
ATOM 806 O O . LEU A 1 108 ? -1.569 10.556 -10.479 1.00 95.62 108 LEU A O 1
ATOM 810 N N . SER A 1 109 ? 0.068 11.873 -11.248 1.00 96.62 109 SER A N 1
ATOM 811 C CA . SER A 1 109 ? -0.786 13.023 -11.550 1.00 96.62 109 SER A CA 1
ATOM 812 C C . SER A 1 109 ? -1.914 12.671 -12.510 1.00 96.62 109 SER A C 1
ATOM 814 O O . SER A 1 109 ? -3.071 13.015 -12.267 1.00 96.62 109 SER A O 1
ATOM 816 N N . ARG A 1 110 ? -1.596 11.981 -13.611 1.00 95.25 110 ARG A N 1
ATOM 817 C CA . ARG A 1 110 ? -2.596 11.658 -14.627 1.00 95.25 110 ARG A CA 1
ATOM 818 C C . ARG A 1 110 ? -3.561 10.573 -14.165 1.00 95.25 110 ARG A C 1
ATOM 820 O O . ARG A 1 110 ? -4.752 10.691 -14.449 1.00 95.25 110 ARG A O 1
ATOM 827 N N . VAL A 1 111 ? -3.060 9.523 -13.519 1.00 92.56 111 VAL A N 1
ATOM 828 C CA . VAL A 1 111 ? -3.892 8.374 -13.139 1.00 92.56 111 VAL A CA 1
ATOM 829 C C . VAL A 1 111 ? -4.753 8.698 -11.918 1.00 92.56 111 VAL A C 1
ATOM 831 O O . VAL A 1 111 ? -5.947 8.420 -11.940 1.00 92.56 111 VAL A O 1
ATOM 834 N N . GLU A 1 112 ? -4.186 9.372 -10.916 1.00 93.44 112 GLU A N 1
ATOM 835 C CA . GLU A 1 112 ? -4.860 9.668 -9.641 1.00 93.44 112 GLU A CA 1
ATOM 836 C C . GLU A 1 112 ? -5.428 11.092 -9.580 1.00 93.44 112 GLU A C 1
ATOM 838 O O . GLU A 1 112 ? -5.908 11.545 -8.542 1.00 93.44 112 GLU A O 1
ATOM 843 N N . ALA A 1 113 ? -5.378 11.815 -10.704 1.00 93.44 113 ALA A N 1
ATOM 844 C CA . ALA A 1 113 ? -5.881 13.180 -10.853 1.00 93.44 113 ALA A CA 1
ATOM 845 C C . ALA A 1 113 ? -5.317 14.176 -9.818 1.00 93.44 113 ALA A C 1
ATOM 847 O O . ALA A 1 113 ? -5.979 15.153 -9.459 1.00 93.44 113 ALA A O 1
ATOM 848 N N . ILE A 1 114 ? -4.079 13.959 -9.362 1.00 94.00 114 ILE A N 1
ATOM 849 C CA . ILE A 1 114 ? -3.384 14.871 -8.448 1.00 94.00 114 ILE A CA 1
ATOM 850 C C . ILE A 1 114 ? -2.704 15.968 -9.277 1.00 94.00 114 ILE A C 1
ATOM 852 O O . ILE A 1 114 ? -1.910 15.646 -10.162 1.00 94.00 114 ILE A O 1
ATOM 856 N N . PRO A 1 115 ? -2.957 17.265 -9.041 1.00 95.94 115 PRO A N 1
ATOM 857 C CA . PRO A 1 115 ? -2.289 18.327 -9.789 1.00 95.94 115 PRO A CA 1
ATOM 858 C C . PRO A 1 115 ? -0.759 18.260 -9.655 1.00 95.94 115 PRO A C 1
ATOM 860 O O . PRO A 1 115 ? -0.233 18.099 -8.554 1.00 95.94 115 PRO A O 1
ATOM 863 N N . MET A 1 116 ? -0.028 18.451 -10.761 1.00 96.75 116 MET A N 1
ATOM 864 C CA . MET A 1 116 ? 1.446 18.475 -10.732 1.00 96.75 116 MET A CA 1
ATOM 865 C C . MET A 1 116 ? 2.008 19.548 -9.802 1.00 96.75 116 MET A C 1
ATOM 867 O O . MET A 1 116 ? 3.075 19.345 -9.242 1.00 96.75 116 MET A O 1
ATOM 871 N N . GLU A 1 117 ? 1.319 20.679 -9.642 1.00 96.69 117 GLU A N 1
ATOM 872 C CA . GLU A 1 117 ? 1.719 21.732 -8.703 1.00 96.69 117 GLU A CA 1
ATOM 873 C C . GLU A 1 117 ? 1.760 21.196 -7.267 1.00 96.69 117 GLU A C 1
ATOM 875 O O . GLU A 1 117 ? 2.784 21.313 -6.603 1.00 96.69 117 GLU A O 1
ATOM 880 N N . SER A 1 118 ? 0.716 20.475 -6.846 1.00 96.31 118 SER A N 1
ATOM 881 C CA . SER A 1 118 ? 0.665 19.830 -5.531 1.00 96.31 118 SER A CA 1
ATOM 882 C C . SER A 1 118 ? 1.767 18.784 -5.355 1.00 96.31 118 SER A C 1
ATOM 884 O O . SER A 1 118 ? 2.381 18.721 -4.297 1.00 96.31 118 SER A O 1
ATOM 886 N N . LEU A 1 119 ? 2.060 17.989 -6.390 1.00 96.88 119 LEU A N 1
ATOM 887 C CA . LEU A 1 119 ? 3.150 17.006 -6.340 1.00 96.88 119 LEU A CA 1
ATOM 888 C C . LEU A 1 119 ? 4.529 17.678 -6.260 1.00 96.88 119 LEU A C 1
ATOM 890 O O . LEU A 1 119 ? 5.392 17.216 -5.519 1.00 96.88 119 LEU A O 1
ATOM 894 N N . LYS A 1 120 ? 4.743 18.772 -7.001 1.00 96.00 120 LYS A N 1
ATOM 895 C CA . LYS A 1 120 ? 6.007 19.525 -7.004 1.00 96.00 120 LYS A CA 1
ATOM 896 C C . LYS A 1 120 ? 6.265 20.232 -5.678 1.00 96.00 120 LYS A C 1
ATOM 898 O O . LYS A 1 120 ? 7.417 20.317 -5.269 1.00 96.00 120 LYS A O 1
ATOM 903 N N . GLU A 1 121 ? 5.222 20.735 -5.025 1.00 96.25 121 GLU A N 1
ATOM 904 C CA . GLU A 1 121 ? 5.340 21.355 -3.702 1.00 96.25 121 GLU A CA 1
ATOM 905 C C . GLU A 1 121 ? 5.437 20.320 -2.575 1.00 96.25 121 GLU A C 1
ATOM 907 O O . GLU A 1 121 ? 6.184 20.521 -1.620 1.00 96.25 121 GLU A O 1
ATOM 912 N N . GLY A 1 122 ? 4.679 19.225 -2.673 1.00 94.88 122 GLY A N 1
ATOM 913 C CA . GLY A 1 122 ? 4.510 18.263 -1.587 1.00 94.88 122 GLY A CA 1
ATOM 914 C C . GLY A 1 122 ? 5.560 17.153 -1.524 1.00 94.88 122 GLY A C 1
ATOM 915 O O . GLY A 1 122 ? 5.796 16.620 -0.439 1.00 94.88 122 GLY A O 1
ATOM 916 N N . ILE A 1 123 ? 6.190 16.785 -2.649 1.00 97.31 123 ILE A N 1
ATOM 917 C CA . ILE A 1 123 ? 7.175 15.694 -2.697 1.00 97.31 123 ILE A CA 1
ATOM 918 C C . ILE A 1 123 ? 8.597 16.273 -2.597 1.00 97.31 123 ILE A C 1
ATOM 920 O O . ILE A 1 123 ? 9.083 16.866 -3.563 1.00 97.31 123 ILE A O 1
ATOM 924 N N . PRO A 1 124 ? 9.317 16.061 -1.479 1.00 96.06 124 PRO A N 1
ATOM 925 C CA . PRO A 1 124 ? 10.650 16.635 -1.291 1.00 96.06 124 PRO A CA 1
ATOM 926 C C . PRO A 1 124 ? 11.761 15.832 -1.988 1.00 96.06 124 PRO A C 1
ATOM 928 O O . PRO A 1 124 ? 12.852 16.353 -2.210 1.00 96.06 124 PRO A O 1
ATOM 931 N N . TRP A 1 125 ? 11.484 14.579 -2.369 1.00 96.38 125 TRP A N 1
ATOM 932 C CA . TRP A 1 125 ? 12.415 13.676 -3.051 1.00 96.38 125 TRP A CA 1
ATOM 933 C C . TRP A 1 125 ? 13.748 13.460 -2.314 1.00 96.38 125 TRP A C 1
ATOM 935 O O . TRP A 1 125 ? 14.833 13.520 -2.905 1.00 96.38 125 TRP A O 1
ATOM 945 N N . GLU A 1 126 ? 13.667 13.162 -1.020 1.00 96.12 126 GLU A N 1
ATOM 946 C CA . GLU A 1 126 ? 14.827 12.886 -0.157 1.00 96.12 126 GLU A CA 1
ATOM 947 C C . GLU A 1 126 ? 15.273 11.413 -0.187 1.00 96.12 126 GLU A C 1
ATOM 949 O O . GLU A 1 126 ? 16.053 10.972 0.649 1.00 96.12 126 GLU A O 1
ATOM 954 N N . TRP A 1 127 ? 14.803 10.653 -1.177 1.00 97.88 127 TRP A N 1
ATOM 955 C CA . TRP A 1 127 ? 15.099 9.236 -1.367 1.00 97.88 127 TRP A CA 1
ATOM 956 C C . TRP A 1 127 ? 15.491 8.927 -2.814 1.00 97.88 127 TRP A C 1
ATOM 958 O O . TRP A 1 127 ? 15.243 9.699 -3.752 1.00 97.88 127 TRP A O 1
ATOM 968 N N . THR A 1 128 ? 16.101 7.760 -2.979 1.00 98.12 128 THR A N 1
ATOM 969 C CA . THR A 1 128 ? 16.416 7.121 -4.257 1.00 98.12 128 THR A CA 1
ATOM 970 C C . THR A 1 128 ? 15.961 5.659 -4.241 1.00 98.12 128 THR A C 1
ATOM 972 O O . THR A 1 128 ? 15.316 5.194 -5.182 1.00 98.12 128 THR A O 1
ATOM 975 N N . SER A 1 129 ? 16.258 4.935 -3.158 1.00 98.50 129 SER A N 1
ATOM 976 C CA . SER A 1 129 ? 15.832 3.547 -2.957 1.00 98.50 129 SER A CA 1
ATOM 977 C C . SER A 1 129 ? 14.439 3.447 -2.325 1.00 98.50 129 SER A C 1
ATOM 979 O O . SER A 1 129 ? 13.903 4.415 -1.784 1.00 98.50 129 SER A O 1
ATOM 981 N N . PHE A 1 130 ? 13.844 2.251 -2.371 1.00 98.50 130 PHE A N 1
ATOM 982 C CA . PHE A 1 130 ? 12.564 1.999 -1.705 1.00 98.50 130 PHE A CA 1
ATOM 983 C C . PHE A 1 130 ? 12.676 2.079 -0.176 1.00 98.50 130 PHE A C 1
ATOM 985 O O . PHE A 1 130 ? 11.790 2.627 0.470 1.00 98.50 130 PHE A O 1
ATOM 992 N N . GLY A 1 131 ? 13.779 1.584 0.398 1.00 98.44 131 GLY A N 1
ATOM 993 C CA . GLY A 1 131 ? 14.025 1.658 1.841 1.00 98.44 131 GLY A CA 1
ATOM 994 C C . GLY A 1 131 ? 14.139 3.092 2.344 1.00 98.44 131 GLY A C 1
ATOM 995 O O . GLY A 1 131 ? 13.475 3.444 3.307 1.00 98.44 131 GLY A O 1
ATOM 996 N N . GLU A 1 132 ? 14.870 3.949 1.627 1.00 98.50 132 GLU A N 1
ATOM 997 C CA . GLU A 1 132 ? 14.965 5.378 1.967 1.00 98.50 132 GLU A CA 1
ATOM 998 C C . GLU A 1 132 ? 13.599 6.078 1.934 1.00 98.50 132 GLU A C 1
ATOM 1000 O O . GLU A 1 132 ? 13.341 6.960 2.747 1.00 98.50 132 GLU A O 1
ATOM 1005 N N . TYR A 1 133 ? 12.707 5.689 1.016 1.00 98.19 133 TYR A N 1
ATOM 1006 C CA . TYR A 1 133 ? 11.339 6.210 0.996 1.00 98.19 133 TYR A CA 1
ATOM 1007 C C . TYR A 1 133 ? 10.531 5.754 2.220 1.00 98.19 133 TYR A C 1
ATOM 1009 O O . TYR A 1 133 ? 9.822 6.567 2.812 1.00 98.19 133 TYR A O 1
ATOM 1017 N N . LEU A 1 134 ? 10.656 4.487 2.631 1.00 97.94 134 LEU A N 1
ATOM 1018 C CA . LEU A 1 134 ? 10.013 3.988 3.851 1.00 97.94 134 LEU A CA 1
ATOM 1019 C C . LEU A 1 134 ? 10.558 4.685 5.108 1.00 97.94 134 LEU A C 1
ATOM 1021 O O . LEU A 1 134 ? 9.773 5.153 5.930 1.00 97.94 134 LEU A O 1
ATOM 1025 N N . ASP A 1 135 ? 11.880 4.830 5.213 1.00 97.69 135 ASP A N 1
ATOM 1026 C CA . ASP A 1 135 ? 12.544 5.547 6.309 1.00 97.69 135 ASP A CA 1
ATOM 1027 C C . ASP A 1 135 ? 12.138 7.026 6.355 1.00 97.69 135 ASP A C 1
ATOM 1029 O O . ASP A 1 135 ? 12.061 7.622 7.429 1.00 97.69 135 ASP A O 1
ATOM 1033 N N . PHE A 1 136 ? 11.883 7.642 5.196 1.00 96.81 136 PHE A N 1
ATOM 1034 C CA . PHE A 1 136 ? 11.400 9.016 5.111 1.00 96.81 136 PHE A CA 1
ATOM 1035 C C . PHE A 1 136 ? 9.986 9.150 5.693 1.00 96.81 136 PHE A C 1
ATOM 1037 O O . PHE A 1 136 ? 9.748 10.023 6.530 1.00 96.81 136 PHE A O 1
ATOM 1044 N N . ILE A 1 137 ? 9.044 8.291 5.285 1.00 95.81 137 ILE A N 1
ATOM 1045 C CA . ILE A 1 137 ? 7.649 8.417 5.734 1.00 95.81 137 ILE A CA 1
ATOM 1046 C C . ILE A 1 137 ? 7.473 8.040 7.210 1.00 95.81 137 ILE A C 1
ATOM 1048 O O . ILE A 1 137 ? 6.659 8.667 7.883 1.00 95.81 137 ILE A O 1
ATOM 1052 N N . ASP A 1 138 ? 8.254 7.089 7.738 1.00 95.81 138 ASP A N 1
ATOM 1053 C CA . ASP A 1 138 ? 8.124 6.573 9.115 1.00 95.81 138 ASP A CA 1
ATOM 1054 C C . ASP A 1 138 ? 8.465 7.611 10.206 1.00 95.81 138 ASP A C 1
ATOM 1056 O O . ASP A 1 138 ? 8.187 7.420 11.388 1.00 95.81 138 ASP A O 1
ATOM 1060 N N . GLN A 1 139 ? 9.018 8.768 9.831 1.00 92.88 139 GLN A N 1
ATOM 1061 C CA . GLN A 1 139 ? 9.454 9.790 10.788 1.00 92.88 139 GLN A CA 1
ATOM 1062 C C . GLN A 1 139 ? 8.305 10.471 11.542 1.00 92.88 139 GLN A C 1
ATOM 1064 O O . GLN A 1 139 ? 8.527 11.000 12.634 1.00 92.88 139 GLN A O 1
ATOM 1069 N N . ASN A 1 140 ? 7.097 10.526 10.967 1.00 89.94 140 ASN A N 1
ATOM 1070 C CA . ASN A 1 140 ? 5.998 11.315 11.538 1.00 89.94 140 ASN A CA 1
ATOM 1071 C C . ASN A 1 140 ? 4.591 10.769 11.234 1.00 89.94 140 ASN A C 1
ATOM 1073 O O . ASN A 1 140 ? 3.631 11.540 11.205 1.00 89.94 140 ASN A O 1
ATOM 1077 N N . LEU A 1 141 ? 4.440 9.466 10.982 1.00 95.25 141 LEU A N 1
ATOM 1078 C CA . LEU A 1 141 ? 3.136 8.887 10.646 1.00 95.25 141 LEU A CA 1
ATOM 1079 C C . LEU A 1 141 ? 2.110 9.062 11.774 1.00 95.25 141 LEU A C 1
ATOM 1081 O O . LEU A 1 141 ? 2.368 8.768 12.941 1.00 95.25 141 LEU A O 1
ATOM 1085 N N . GLY A 1 142 ? 0.904 9.496 11.402 1.00 94.19 142 GLY A N 1
ATOM 1086 C CA . GLY A 1 142 ? -0.248 9.573 12.304 1.00 94.19 142 GLY A CA 1
ATOM 1087 C C . GLY A 1 142 ? -1.204 8.377 12.200 1.00 94.19 142 GLY A C 1
ATOM 1088 O O . GLY A 1 142 ? -2.142 8.270 12.990 1.00 94.19 142 GLY A O 1
ATOM 1089 N N . ILE A 1 143 ? -0.972 7.482 11.237 1.00 95.50 143 ILE A N 1
ATOM 1090 C CA . ILE A 1 143 ? -1.690 6.220 11.017 1.00 95.50 143 ILE A CA 1
ATOM 1091 C C . ILE A 1 143 ? -0.699 5.111 10.663 1.00 95.50 143 ILE A C 1
ATOM 1093 O O . ILE A 1 143 ? 0.443 5.393 10.315 1.00 95.50 143 ILE A O 1
ATOM 1097 N N . ASN A 1 144 ? -1.132 3.849 10.678 1.00 97.56 144 ASN A N 1
ATOM 1098 C CA . ASN A 1 144 ? -0.286 2.796 10.119 1.00 97.56 144 ASN A CA 1
ATOM 1099 C C . ASN A 1 144 ? -0.244 2.936 8.590 1.00 97.56 144 ASN A C 1
ATOM 1101 O O . ASN A 1 144 ? -1.286 3.105 7.949 1.00 97.56 144 ASN A O 1
ATOM 1105 N N . ALA A 1 145 ? 0.940 2.801 8.006 1.00 97.38 145 ALA A N 1
ATOM 1106 C CA . ALA A 1 145 ? 1.137 2.857 6.566 1.00 97.38 145 ALA A CA 1
ATOM 1107 C C . ALA A 1 145 ? 1.915 1.630 6.086 1.00 97.38 145 ALA A C 1
ATOM 1109 O O . ALA A 1 145 ? 2.820 1.144 6.761 1.00 97.38 145 ALA A O 1
ATOM 1110 N N . GLY A 1 146 ? 1.554 1.136 4.909 1.00 97.19 146 GLY A N 1
ATOM 1111 C CA . GLY A 1 146 ? 2.284 0.104 4.191 1.00 97.19 146 GLY A CA 1
ATOM 1112 C C . GLY A 1 146 ? 2.333 0.432 2.706 1.00 97.19 146 GLY A C 1
ATOM 1113 O O . GLY A 1 146 ? 1.420 1.058 2.172 1.00 97.19 146 GLY A O 1
ATOM 1114 N N . SER A 1 147 ? 3.390 -0.004 2.028 1.00 97.94 147 SER A N 1
ATOM 1115 C CA . SER A 1 147 ? 3.570 0.272 0.604 1.00 97.94 147 SER A CA 1
ATOM 1116 C C . SER A 1 147 ? 3.956 -0.985 -0.163 1.00 97.94 147 SER A C 1
ATOM 1118 O O . SER A 1 147 ? 4.765 -1.794 0.301 1.00 97.94 147 SER A O 1
ATOM 1120 N N . LEU A 1 148 ? 3.359 -1.156 -1.337 1.00 98.56 148 LEU A N 1
ATOM 1121 C CA . LEU A 1 148 ? 3.818 -2.085 -2.365 1.00 98.56 148 LEU A CA 1
ATOM 1122 C C . LEU A 1 148 ? 4.818 -1.357 -3.267 1.00 98.56 148 LEU A C 1
ATOM 1124 O O . LEU A 1 148 ? 4.686 -0.159 -3.483 1.00 98.56 148 LEU A O 1
ATOM 1128 N N . VAL A 1 149 ? 5.786 -2.061 -3.850 1.00 98.56 149 VAL A N 1
ATOM 1129 C CA . VAL A 1 149 ? 6.614 -1.472 -4.912 1.00 98.56 149 VAL A CA 1
ATOM 1130 C C . VAL A 1 149 ? 5.879 -1.529 -6.255 1.00 98.56 149 VAL A C 1
ATOM 1132 O O . VAL A 1 149 ? 5.283 -2.547 -6.608 1.00 98.56 149 VAL A O 1
ATOM 1135 N N . GLY A 1 150 ? 5.894 -0.436 -7.016 1.00 98.25 150 GLY A N 1
ATOM 1136 C CA . GLY A 1 150 ? 5.204 -0.330 -8.296 1.00 98.25 150 GLY A CA 1
ATOM 1137 C C . GLY A 1 150 ? 6.056 -0.845 -9.449 1.00 98.25 150 GLY A C 1
ATOM 1138 O O . GLY A 1 150 ? 7.204 -0.433 -9.630 1.00 98.25 150 GLY A O 1
ATOM 1139 N N . HIS A 1 151 ? 5.486 -1.710 -10.289 1.00 98.50 151 HIS A N 1
ATOM 1140 C CA . HIS A 1 151 ? 6.193 -2.243 -11.453 1.00 98.50 151 HIS A CA 1
ATOM 1141 C C . HIS A 1 151 ? 6.660 -1.154 -12.443 1.00 98.50 151 HIS A C 1
ATOM 1143 O O . HIS A 1 151 ? 7.716 -1.302 -13.060 1.00 98.50 151 HIS A O 1
ATOM 1149 N N . SER A 1 152 ? 5.943 -0.030 -12.564 1.00 98.25 152 SER A N 1
ATOM 1150 C CA . SER A 1 152 ? 6.334 1.057 -13.472 1.00 98.25 152 SER A CA 1
ATOM 1151 C C . SER A 1 152 ? 7.627 1.726 -13.017 1.00 98.25 152 SER A C 1
ATOM 1153 O O . SER A 1 152 ? 8.473 2.021 -13.856 1.00 98.25 152 SER A O 1
ATOM 1155 N N . ALA A 1 153 ? 7.797 1.924 -11.705 1.00 98.44 153 ALA A N 1
ATOM 1156 C CA . ALA A 1 153 ? 9.019 2.477 -11.131 1.00 98.44 153 ALA A CA 1
ATOM 1157 C C . ALA A 1 153 ? 10.207 1.528 -11.352 1.00 98.44 153 ALA A C 1
ATOM 1159 O O . ALA A 1 153 ? 11.271 1.964 -11.784 1.00 98.44 153 ALA A O 1
ATOM 1160 N N . ILE A 1 154 ? 9.999 0.217 -11.165 1.00 98.69 154 ILE A N 1
ATOM 1161 C CA . ILE A 1 154 ? 11.019 -0.810 -11.430 1.00 98.69 154 ILE A CA 1
ATOM 1162 C C . ILE A 1 154 ? 11.459 -0.800 -12.903 1.00 98.69 154 ILE A C 1
ATOM 1164 O O . ILE A 1 154 ? 12.660 -0.730 -13.176 1.00 98.69 154 ILE A O 1
ATOM 1168 N N . ARG A 1 155 ? 10.518 -0.818 -13.862 1.00 98.38 155 ARG A N 1
ATOM 1169 C CA . ARG A 1 155 ? 10.877 -0.731 -15.290 1.00 98.38 155 ARG A CA 1
ATOM 1170 C C . ARG A 1 155 ? 11.574 0.580 -15.616 1.00 98.38 155 ARG A C 1
ATOM 1172 O O . ARG A 1 155 ? 12.598 0.554 -16.293 1.00 98.38 155 ARG A O 1
ATOM 1179 N N . ARG A 1 156 ? 11.053 1.717 -15.138 1.00 98.12 156 ARG A N 1
ATOM 1180 C CA . ARG A 1 156 ? 11.634 3.038 -15.423 1.00 98.12 156 ARG A CA 1
ATOM 1181 C C . ARG A 1 156 ? 13.061 3.153 -14.895 1.00 98.12 156 ARG A C 1
ATOM 1183 O O . ARG A 1 156 ? 13.915 3.686 -15.600 1.00 98.12 156 ARG A O 1
ATOM 1190 N N . TRP A 1 157 ? 13.326 2.599 -13.713 1.00 98.56 157 TRP A N 1
ATOM 1191 C CA . TRP A 1 157 ? 14.656 2.551 -13.114 1.00 98.56 157 TRP A CA 1
ATOM 1192 C C . TRP A 1 157 ? 15.656 1.786 -13.987 1.00 98.56 157 TRP A C 1
ATOM 1194 O O . TRP A 1 157 ? 16.764 2.272 -14.231 1.00 98.56 157 TRP A O 1
ATOM 1204 N N . VAL A 1 158 ? 15.281 0.591 -14.450 1.00 98.50 158 VAL A N 1
ATOM 1205 C CA . VAL A 1 158 ? 16.190 -0.310 -15.171 1.00 98.50 158 VAL A CA 1
ATOM 1206 C C . VAL A 1 158 ? 16.341 0.080 -16.642 1.00 98.50 158 VAL A C 1
ATOM 1208 O O . VAL A 1 158 ? 17.461 0.148 -17.141 1.00 98.50 158 VAL A O 1
ATOM 1211 N N . MET A 1 159 ? 15.232 0.348 -17.329 1.00 98.31 159 MET A N 1
ATOM 1212 C CA . MET A 1 159 ? 15.204 0.529 -18.785 1.00 98.31 159 MET A CA 1
ATOM 1213 C C . MET A 1 159 ? 15.326 1.993 -19.223 1.00 98.31 159 MET A C 1
ATOM 1215 O O . MET A 1 159 ? 15.559 2.259 -20.399 1.00 98.31 159 MET A O 1
ATOM 1219 N N . GLY A 1 160 ? 15.178 2.965 -18.321 1.00 97.62 160 GLY A N 1
ATOM 1220 C CA . GLY A 1 160 ? 15.197 4.369 -18.723 1.00 97.62 160 GLY A CA 1
ATOM 1221 C C . GLY A 1 160 ? 13.955 4.752 -19.544 1.00 97.62 160 GLY A C 1
ATOM 1222 O O . GLY A 1 160 ? 12.860 4.236 -19.316 1.00 97.62 160 GLY A O 1
ATOM 1223 N N . GLU A 1 161 ? 14.140 5.613 -20.547 1.00 96.62 161 GLU A N 1
ATOM 1224 C CA . GLU A 1 161 ? 13.085 6.008 -21.499 1.00 96.62 161 GLU A CA 1
ATOM 1225 C C . GLU A 1 161 ? 12.526 4.833 -22.318 1.00 96.62 161 GLU A C 1
ATOM 1227 O O . GLU A 1 161 ? 11.344 4.835 -22.665 1.00 96.62 161 GLU A O 1
ATOM 1232 N N . ASP A 1 162 ? 13.317 3.781 -22.563 1.00 97.62 162 ASP A N 1
ATOM 1233 C CA . ASP A 1 162 ? 12.846 2.595 -23.293 1.00 97.62 162 ASP A CA 1
ATOM 1234 C C . ASP A 1 162 ? 11.633 1.941 -22.615 1.00 97.62 162 ASP A C 1
ATOM 1236 O O . ASP A 1 162 ? 10.847 1.259 -23.274 1.00 97.62 162 ASP A O 1
ATOM 1240 N N . ALA A 1 163 ? 11.454 2.149 -21.306 1.00 97.44 163 ALA A N 1
ATOM 1241 C CA . ALA A 1 163 ? 10.367 1.575 -20.520 1.00 97.44 163 ALA A CA 1
ATOM 1242 C C . ALA A 1 163 ? 8.964 1.955 -21.040 1.00 97.44 163 ALA A C 1
ATOM 1244 O O . ALA A 1 163 ? 8.005 1.216 -20.801 1.00 97.44 163 ALA A O 1
ATOM 1245 N N . TYR A 1 164 ? 8.837 3.086 -21.744 1.00 96.56 164 TYR A N 1
ATOM 1246 C CA . TYR A 1 164 ? 7.569 3.580 -22.292 1.00 96.56 164 TYR A CA 1
ATOM 1247 C C . TYR A 1 164 ? 7.159 2.916 -23.612 1.00 96.56 164 TYR A C 1
ATOM 1249 O O . TYR A 1 164 ? 5.977 2.927 -23.952 1.00 96.56 164 TYR A O 1
ATOM 1257 N N . GLU A 1 165 ? 8.105 2.347 -24.362 1.00 95.69 165 GLU A N 1
ATOM 1258 C CA . GLU A 1 165 ? 7.856 1.887 -25.737 1.00 95.69 165 GLU A CA 1
ATOM 1259 C C . GLU A 1 165 ? 8.292 0.440 -25.973 1.00 95.69 165 GLU A C 1
ATOM 1261 O O . GLU A 1 165 ? 7.617 -0.312 -26.677 1.00 95.69 165 GLU A O 1
ATOM 1266 N N . ARG A 1 166 ? 9.412 0.017 -25.379 1.00 97.06 166 ARG A N 1
ATOM 1267 C CA . ARG A 1 166 ? 9.960 -1.318 -25.595 1.00 97.06 166 ARG A CA 1
ATOM 1268 C C . ARG A 1 166 ? 9.203 -2.344 -24.758 1.00 97.06 166 ARG A C 1
ATOM 1270 O O . ARG A 1 166 ? 9.284 -2.374 -23.531 1.00 97.06 166 ARG A O 1
ATOM 1277 N N . GLU A 1 167 ? 8.491 -3.233 -25.445 1.00 96.88 167 GLU A N 1
ATOM 1278 C CA . GLU A 1 167 ? 7.699 -4.291 -24.807 1.00 96.88 167 GLU A CA 1
ATOM 1279 C C . GLU A 1 167 ? 8.561 -5.330 -24.087 1.00 96.88 167 GLU A C 1
ATOM 1281 O O . GLU A 1 167 ? 8.196 -5.779 -23.007 1.00 96.88 167 GLU A O 1
ATOM 1286 N N . ILE A 1 168 ? 9.709 -5.696 -24.663 1.00 97.62 168 ILE A N 1
ATOM 1287 C CA . ILE A 1 168 ? 10.531 -6.809 -24.178 1.00 97.62 168 ILE A CA 1
ATOM 1288 C C . ILE A 1 168 ? 11.805 -6.269 -23.523 1.00 97.62 168 ILE A C 1
ATOM 1290 O O . ILE A 1 168 ? 12.687 -5.720 -24.197 1.00 97.62 168 ILE A O 1
ATOM 1294 N N . ALA A 1 169 ? 11.910 -6.449 -22.206 1.00 97.75 169 ALA A N 1
ATOM 1295 C CA . ALA A 1 169 ? 13.164 -6.284 -21.484 1.00 97.75 169 ALA A CA 1
ATOM 1296 C C . ALA A 1 169 ? 14.177 -7.364 -21.903 1.00 97.75 169 ALA A C 1
ATOM 1298 O O . ALA A 1 169 ? 13.827 -8.512 -22.180 1.00 97.75 169 ALA A O 1
ATOM 1299 N N . THR A 1 170 ? 15.456 -7.004 -21.943 1.00 98.38 170 THR A N 1
ATOM 1300 C CA . THR A 1 170 ? 16.549 -7.969 -22.102 1.00 98.38 170 THR A CA 1
ATOM 1301 C C . THR A 1 170 ? 16.664 -8.851 -20.857 1.00 98.38 170 THR A C 1
ATOM 1303 O O . THR A 1 170 ? 16.212 -8.482 -19.774 1.00 98.38 170 THR A O 1
ATOM 1306 N N . GLU A 1 171 ? 17.330 -10.002 -20.970 1.00 97.94 171 GLU A N 1
ATOM 1307 C CA . GLU A 1 171 ? 17.567 -10.888 -19.819 1.00 97.94 171 GLU A CA 1
ATOM 1308 C C . GLU A 1 171 ? 18.312 -10.174 -18.676 1.00 97.94 171 GLU A C 1
ATOM 1310 O O . GLU A 1 171 ? 17.996 -10.371 -17.503 1.00 97.94 171 GLU A O 1
ATOM 1315 N N . ALA A 1 172 ? 19.267 -9.300 -19.017 1.00 98.50 172 ALA A N 1
ATOM 1316 C CA . ALA A 1 172 ? 20.020 -8.516 -18.042 1.00 98.50 172 ALA A CA 1
ATOM 1317 C C . ALA A 1 172 ? 19.136 -7.489 -17.317 1.00 98.50 172 ALA A C 1
ATOM 1319 O O . ALA A 1 172 ? 19.253 -7.331 -16.103 1.00 98.50 172 ALA A O 1
ATOM 1320 N N . GLU A 1 173 ? 18.240 -6.814 -18.039 1.00 98.69 173 GLU A N 1
ATOM 1321 C CA . GLU A 1 173 ? 17.280 -5.877 -17.448 1.00 98.69 173 GLU A CA 1
ATOM 1322 C C . GLU A 1 173 ? 16.267 -6.611 -16.568 1.00 98.69 173 GLU A C 1
ATOM 1324 O O . GLU A 1 173 ? 16.026 -6.202 -15.437 1.00 98.69 173 GLU A O 1
ATOM 1329 N N . LEU A 1 174 ? 15.728 -7.743 -17.027 1.00 98.62 174 LEU A N 1
ATOM 1330 C CA . LEU A 1 174 ? 14.810 -8.552 -16.230 1.00 98.62 174 LEU A CA 1
ATOM 1331 C C . LEU A 1 174 ? 15.467 -9.055 -14.940 1.00 98.62 174 LEU A C 1
ATOM 1333 O O . LEU A 1 174 ? 14.837 -9.021 -13.884 1.00 98.62 174 LEU A O 1
ATOM 1337 N N . SER A 1 175 ? 16.740 -9.459 -14.993 1.00 98.62 175 SER A N 1
ATOM 1338 C CA . SER A 1 175 ? 17.502 -9.805 -13.787 1.00 98.62 175 SER A CA 1
ATOM 1339 C C . SER A 1 175 ? 17.603 -8.620 -12.824 1.00 98.62 175 SER A C 1
ATOM 1341 O O . SER A 1 175 ? 17.298 -8.778 -11.645 1.00 98.62 175 SER A O 1
ATOM 1343 N N . GLN A 1 176 ? 17.948 -7.428 -13.322 1.00 98.75 176 GLN A N 1
ATOM 1344 C CA . GLN A 1 176 ? 18.031 -6.213 -12.500 1.00 98.75 176 GLN A CA 1
ATOM 1345 C C . GLN A 1 176 ? 16.679 -5.829 -11.888 1.00 98.75 176 GLN A C 1
ATOM 1347 O O . GLN A 1 176 ? 16.621 -5.432 -10.728 1.00 98.75 176 GLN A O 1
ATOM 1352 N N . MET A 1 177 ? 15.578 -5.989 -12.629 1.00 98.81 177 MET A N 1
ATOM 1353 C CA . MET A 1 177 ? 14.229 -5.750 -12.109 1.00 98.81 177 MET A CA 1
ATOM 1354 C C . MET A 1 177 ? 13.884 -6.718 -10.972 1.00 98.81 177 MET A C 1
ATOM 1356 O O . MET A 1 177 ? 13.326 -6.298 -9.957 1.00 98.81 177 MET A O 1
ATOM 1360 N N . LYS A 1 178 ? 14.248 -8.004 -11.108 1.00 98.75 178 LYS A N 1
ATOM 1361 C CA . LYS A 1 178 ? 14.087 -8.994 -10.033 1.00 98.75 178 LYS A CA 1
ATOM 1362 C C . LYS A 1 178 ? 14.916 -8.610 -8.808 1.00 98.75 178 LYS A C 1
ATOM 1364 O O . LYS A 1 178 ? 14.388 -8.665 -7.704 1.00 98.75 178 LYS A O 1
ATOM 1369 N N . ASP A 1 179 ? 16.168 -8.193 -8.981 1.00 98.62 179 ASP A N 1
ATOM 1370 C CA . ASP A 1 179 ? 17.036 -7.788 -7.866 1.00 98.62 179 ASP A CA 1
ATOM 1371 C C . ASP A 1 179 ? 16.485 -6.565 -7.122 1.00 98.62 179 ASP A C 1
ATOM 1373 O O . ASP A 1 179 ? 16.368 -6.597 -5.898 1.00 98.62 179 ASP A O 1
ATOM 1377 N N . LEU A 1 180 ? 16.022 -5.552 -7.855 1.00 98.56 180 LEU A N 1
ATOM 1378 C CA . LEU A 1 180 ? 15.413 -4.350 -7.284 1.00 98.56 180 LEU A CA 1
ATOM 1379 C C . LEU A 1 180 ? 14.117 -4.654 -6.515 1.00 98.56 180 LEU A C 1
ATOM 1381 O O . LEU A 1 180 ? 13.853 -4.072 -5.460 1.00 98.56 180 LEU A O 1
ATOM 1385 N N . LEU A 1 181 ? 13.313 -5.600 -7.013 1.00 98.75 181 LEU A N 1
ATOM 1386 C CA . LEU A 1 181 ? 12.154 -6.105 -6.282 1.00 98.75 181 LEU A CA 1
ATOM 1387 C C . LEU A 1 181 ? 12.582 -6.800 -4.982 1.00 98.75 181 LEU A C 1
ATOM 1389 O O . LEU A 1 181 ? 12.002 -6.525 -3.935 1.00 98.75 181 LEU A O 1
ATOM 1393 N N . ARG A 1 182 ? 13.603 -7.669 -5.014 1.00 98.62 182 ARG A N 1
ATOM 1394 C CA . ARG A 1 182 ? 14.098 -8.346 -3.802 1.00 98.62 182 ARG A CA 1
ATOM 1395 C C . ARG A 1 182 ? 14.591 -7.346 -2.761 1.00 98.62 182 ARG A C 1
ATOM 1397 O O . ARG A 1 182 ? 14.213 -7.479 -1.600 1.00 98.62 182 ARG A O 1
ATOM 1404 N N . GLU A 1 183 ? 15.366 -6.342 -3.171 1.00 98.38 183 GLU A N 1
ATOM 1405 C CA . GLU A 1 183 ? 15.815 -5.260 -2.285 1.00 98.38 183 GLU A CA 1
ATOM 1406 C C . GLU A 1 183 ? 14.633 -4.494 -1.687 1.00 98.38 183 GLU A C 1
ATOM 1408 O O . GLU A 1 183 ? 14.600 -4.263 -0.481 1.00 98.38 183 GLU A O 1
ATOM 1413 N N . SER A 1 184 ? 13.622 -4.165 -2.495 1.00 98.56 184 SER A N 1
ATOM 1414 C CA . SER A 1 184 ? 12.433 -3.446 -2.017 1.00 98.56 184 SER A CA 1
ATOM 1415 C C . SER A 1 184 ? 11.670 -4.247 -0.956 1.00 98.56 184 SER A C 1
ATOM 1417 O O . SER A 1 184 ? 11.291 -3.698 0.077 1.00 98.56 184 SER A O 1
ATOM 1419 N N . ILE A 1 185 ? 11.489 -5.558 -1.161 1.00 98.56 185 ILE A N 1
ATOM 1420 C CA . ILE A 1 185 ? 10.844 -6.441 -0.174 1.00 98.56 185 ILE A CA 1
ATOM 1421 C C . ILE A 1 185 ? 11.692 -6.555 1.098 1.00 98.56 185 ILE A C 1
ATOM 1423 O O . ILE A 1 185 ? 11.153 -6.478 2.199 1.00 98.56 185 ILE A O 1
ATOM 1427 N N . GLN A 1 186 ? 13.014 -6.707 0.970 1.00 98.00 186 GLN A N 1
ATOM 1428 C CA . GLN A 1 186 ? 13.927 -6.763 2.119 1.00 98.00 186 GLN A CA 1
ATOM 1429 C C . GLN A 1 186 ? 13.934 -5.460 2.926 1.00 98.00 186 GLN A C 1
ATOM 1431 O O . GLN A 1 186 ? 14.088 -5.506 4.144 1.00 98.00 186 GLN A O 1
ATOM 1436 N N . ALA A 1 187 ? 13.727 -4.324 2.261 1.00 98.00 187 ALA A N 1
ATOM 1437 C CA . ALA A 1 187 ? 13.617 -3.016 2.892 1.00 98.00 187 ALA A CA 1
ATOM 1438 C C . ALA A 1 187 ? 12.267 -2.775 3.593 1.00 98.00 187 ALA A C 1
ATOM 1440 O O . ALA A 1 187 ? 12.148 -1.816 4.346 1.00 98.00 187 ALA A O 1
ATOM 1441 N N . GLY A 1 188 ? 11.261 -3.631 3.375 1.00 98.06 188 GLY A N 1
ATOM 1442 C CA . GLY A 1 188 ? 9.959 -3.542 4.045 1.00 98.06 188 GLY A CA 1
ATOM 1443 C C . GLY A 1 188 ? 8.759 -3.338 3.121 1.00 98.06 188 GLY A C 1
ATOM 1444 O O . GLY A 1 188 ? 7.643 -3.187 3.621 1.00 98.06 188 GLY A O 1
ATOM 1445 N N . ALA A 1 189 ? 8.935 -3.362 1.793 1.00 98.38 189 ALA A N 1
ATOM 1446 C CA . ALA A 1 189 ? 7.794 -3.379 0.880 1.00 98.38 189 ALA A CA 1
ATOM 1447 C C . ALA A 1 189 ? 6.897 -4.591 1.174 1.00 98.38 189 ALA A C 1
ATOM 1449 O O . ALA A 1 189 ? 7.362 -5.728 1.280 1.00 98.38 189 ALA A O 1
ATOM 1450 N N . LEU A 1 190 ? 5.586 -4.364 1.241 1.00 98.31 190 LEU A N 1
ATOM 1451 C CA . LEU A 1 190 ? 4.610 -5.422 1.508 1.00 98.31 190 LEU A CA 1
ATOM 1452 C C . LEU A 1 190 ? 4.435 -6.378 0.322 1.00 98.31 190 LEU A C 1
ATOM 1454 O O . LEU A 1 190 ? 3.786 -7.417 0.453 1.00 98.31 190 LEU A O 1
ATOM 1458 N N . GLY A 1 191 ? 4.977 -6.039 -0.847 1.00 98.19 191 GLY A N 1
ATOM 1459 C CA . GLY A 1 191 ? 4.715 -6.745 -2.089 1.00 98.19 191 GLY A CA 1
ATOM 1460 C C . GLY A 1 191 ? 5.004 -5.901 -3.323 1.00 98.19 191 GLY A C 1
ATOM 1461 O O . GLY A 1 191 ? 5.657 -4.866 -3.229 1.00 98.19 191 GLY A O 1
ATOM 1462 N N . ILE A 1 192 ? 4.479 -6.338 -4.466 1.00 98.50 192 ILE A N 1
ATOM 1463 C CA . ILE A 1 192 ? 4.542 -5.628 -5.752 1.00 98.50 192 ILE A CA 1
ATOM 1464 C C . ILE A 1 192 ? 3.136 -5.355 -6.281 1.00 98.50 192 ILE A C 1
ATOM 1466 O O . ILE A 1 192 ? 2.226 -6.166 -6.086 1.00 98.50 192 ILE A O 1
ATOM 1470 N N . SER A 1 193 ? 2.965 -4.247 -6.995 1.00 98.00 193 SER A N 1
ATOM 1471 C CA . SER A 1 193 ? 1.757 -3.978 -7.767 1.00 98.00 193 SER A CA 1
ATOM 1472 C C . SER A 1 193 ? 1.995 -3.999 -9.276 1.00 98.00 193 SER A C 1
ATOM 1474 O O . SER A 1 193 ? 2.972 -3.463 -9.805 1.00 98.00 193 SER A O 1
ATOM 1476 N N . PHE A 1 194 ? 1.037 -4.590 -9.983 1.00 96.81 194 PHE A N 1
ATOM 1477 C CA . PHE A 1 194 ? 0.923 -4.587 -11.433 1.00 96.81 194 PHE A CA 1
ATOM 1478 C C . PHE A 1 194 ? -0.344 -3.858 -11.867 1.00 96.81 194 PHE A C 1
ATOM 1480 O O . PHE A 1 194 ? -1.332 -3.770 -11.135 1.00 96.81 194 PHE A O 1
ATOM 1487 N N . ASN A 1 195 ? -0.356 -3.391 -13.110 1.00 93.12 195 ASN A N 1
ATOM 1488 C CA . ASN A 1 195 ? -1.536 -2.805 -13.722 1.00 93.12 195 ASN A CA 1
ATOM 1489 C C . ASN A 1 195 ? -1.668 -3.268 -15.162 1.00 93.12 195 ASN A C 1
ATOM 1491 O O . ASN A 1 195 ? -0.679 -3.332 -15.885 1.00 93.12 195 ASN A O 1
ATOM 1495 N N . ARG A 1 196 ? -2.895 -3.582 -15.573 1.00 92.06 196 ARG A N 1
ATOM 1496 C CA . ARG A 1 196 ? -3.231 -3.968 -16.947 1.00 92.06 196 ARG A CA 1
ATOM 1497 C C . ARG A 1 196 ? -4.267 -3.038 -17.586 1.00 92.06 196 ARG A C 1
ATOM 1499 O O . ARG A 1 196 ? -4.774 -3.337 -18.668 1.00 92.06 196 ARG A O 1
ATOM 1506 N N . ASN A 1 197 ? -4.572 -1.900 -16.956 1.00 90.88 197 ASN A N 1
ATOM 1507 C CA . ASN A 1 197 ? -5.464 -0.902 -17.529 1.00 90.88 197 ASN A CA 1
ATOM 1508 C C . ASN A 1 197 ? -4.751 -0.124 -18.642 1.00 90.88 197 ASN A C 1
ATOM 1510 O O . ASN A 1 197 ? -3.963 0.779 -18.370 1.00 90.88 197 ASN A O 1
ATOM 1514 N N . ARG A 1 198 ? -5.082 -0.432 -19.901 1.00 89.00 198 ARG A N 1
ATOM 1515 C CA . ARG A 1 198 ? -4.521 0.248 -21.081 1.00 89.00 198 ARG A CA 1
ATOM 1516 C C . ARG A 1 198 ? -4.872 1.738 -21.181 1.00 89.00 198 ARG A C 1
ATOM 1518 O O . ARG A 1 198 ? -4.295 2.425 -22.010 1.00 89.00 198 ARG A O 1
ATOM 1525 N N . GLY A 1 199 ? -5.812 2.228 -20.370 1.00 90.38 199 GLY A N 1
ATOM 1526 C CA . GLY A 1 199 ? -6.135 3.650 -20.272 1.00 90.38 199 GLY A CA 1
ATOM 1527 C C . GLY A 1 199 ? -5.227 4.441 -19.325 1.00 90.38 199 GLY A C 1
ATOM 1528 O O . GLY A 1 199 ? -5.358 5.661 -19.270 1.00 90.38 199 GLY A O 1
ATOM 1529 N N . HIS A 1 200 ? -4.337 3.787 -18.567 1.00 93.50 200 HIS A N 1
ATOM 1530 C CA . HIS A 1 200 ? -3.407 4.488 -17.681 1.00 93.50 200 HIS A CA 1
ATOM 1531 C C . HIS A 1 200 ? -2.218 5.013 -18.488 1.00 93.50 200 HIS A C 1
ATOM 1533 O O . HIS A 1 200 ? -1.342 4.258 -18.914 1.00 93.50 200 HIS A O 1
ATOM 1539 N N . MET A 1 201 ? -2.214 6.328 -18.672 1.00 94.75 201 MET A N 1
ATOM 1540 C CA . MET A 1 201 ? -1.206 7.085 -19.406 1.00 94.75 201 MET A CA 1
ATOM 1541 C C . MET A 1 201 ? -0.590 8.132 -18.473 1.00 94.75 201 MET A C 1
ATOM 1543 O O . MET A 1 201 ? -1.187 8.461 -17.450 1.00 94.75 201 MET A O 1
ATOM 1547 N N . ASP A 1 202 ? 0.556 8.695 -18.836 1.00 92.94 202 ASP A N 1
ATOM 1548 C CA . ASP A 1 202 ? 1.102 9.888 -18.188 1.00 92.94 202 ASP A CA 1
ATOM 1549 C C . ASP A 1 202 ? 0.484 11.190 -18.751 1.00 92.94 202 ASP A C 1
ATOM 1551 O O . ASP A 1 202 ? -0.415 11.185 -19.605 1.00 92.94 202 ASP A O 1
ATOM 1555 N N . LEU A 1 203 ? 0.952 12.345 -18.269 1.00 92.81 203 LEU A N 1
ATOM 1556 C CA . LEU A 1 203 ? 0.480 13.655 -18.737 1.00 92.81 203 LEU A CA 1
ATOM 1557 C C . LEU A 1 203 ? 0.842 13.972 -20.193 1.00 92.81 203 LEU A C 1
ATOM 1559 O O . LEU A 1 203 ? 0.153 14.781 -20.816 1.00 92.81 203 LEU A O 1
ATOM 1563 N N . LEU A 1 204 ? 1.863 13.318 -20.745 1.00 93.94 204 LEU A N 1
ATOM 1564 C CA . LEU A 1 204 ? 2.264 13.447 -22.146 1.00 93.94 204 LEU A CA 1
ATOM 1565 C C . LEU A 1 204 ? 1.470 12.505 -23.064 1.00 93.94 204 LEU A C 1
ATOM 1567 O O . LEU A 1 204 ? 1.600 12.575 -24.284 1.00 93.94 204 LEU A O 1
ATOM 1571 N N . GLY A 1 205 ? 0.618 11.648 -22.495 1.00 93.69 205 GLY A N 1
ATOM 1572 C CA . GLY A 1 205 ? -0.151 10.663 -23.243 1.00 93.69 205 GLY A CA 1
ATOM 1573 C C . GLY A 1 205 ? 0.669 9.437 -23.644 1.00 93.69 205 GLY A C 1
ATOM 1574 O O . GLY A 1 205 ? 0.269 8.743 -24.577 1.00 93.69 205 GLY A O 1
ATOM 1575 N N . ARG A 1 206 ? 1.783 9.157 -22.955 1.00 95.12 206 ARG A N 1
ATOM 1576 C CA . ARG A 1 206 ? 2.542 7.902 -23.068 1.00 95.12 206 ARG A CA 1
ATOM 1577 C C . ARG A 1 206 ? 1.929 6.844 -22.143 1.00 95.12 206 ARG A C 1
ATOM 1579 O O . ARG A 1 206 ? 1.441 7.203 -21.070 1.00 95.12 206 ARG A O 1
ATOM 1586 N N . PRO A 1 207 ? 1.908 5.554 -22.517 1.00 95.75 207 PRO A N 1
ATOM 1587 C CA . PRO A 1 207 ? 1.453 4.499 -21.613 1.00 95.75 207 PRO A CA 1
ATOM 1588 C C . PRO A 1 207 ? 2.371 4.427 -20.394 1.00 95.75 207 PRO A C 1
ATOM 1590 O O . PRO A 1 207 ? 3.581 4.581 -20.532 1.00 95.75 207 PRO A O 1
ATOM 1593 N N . ILE A 1 208 ? 1.831 4.170 -19.199 1.00 96.50 208 ILE A N 1
ATOM 1594 C CA . ILE A 1 208 ? 2.720 3.978 -18.045 1.00 96.50 208 ILE A CA 1
ATOM 1595 C C . ILE A 1 208 ? 3.608 2.732 -18.265 1.00 96.50 208 ILE A C 1
ATOM 1597 O O . ILE A 1 208 ? 3.128 1.726 -18.799 1.00 96.50 208 ILE A O 1
ATOM 1601 N N . PRO A 1 209 ? 4.875 2.727 -17.821 1.00 97.38 209 PRO A N 1
ATOM 1602 C CA . PRO A 1 209 ? 5.804 1.644 -18.136 1.00 97.38 209 PRO A CA 1
ATOM 1603 C C . PRO A 1 209 ? 5.319 0.237 -17.775 1.00 97.38 209 PRO A C 1
ATOM 1605 O O . PRO A 1 209 ? 5.603 -0.714 -18.499 1.00 97.38 209 PRO A O 1
ATOM 1608 N N . GLY A 1 210 ? 4.553 0.083 -16.689 1.00 95.50 210 GLY A N 1
ATOM 1609 C CA . GLY A 1 210 ? 4.074 -1.220 -16.226 1.00 95.50 210 GLY A CA 1
ATOM 1610 C C . GLY A 1 210 ? 2.968 -1.874 -17.069 1.00 95.50 210 GLY A C 1
ATOM 1611 O O . GLY A 1 210 ? 2.709 -3.064 -16.872 1.00 95.50 210 GLY A O 1
ATOM 1612 N N . ILE A 1 211 ? 2.324 -1.147 -17.999 1.00 94.88 211 ILE A N 1
ATOM 1613 C CA . ILE A 1 211 ? 1.288 -1.714 -18.893 1.00 94.88 211 ILE A CA 1
ATOM 1614 C C . ILE A 1 211 ? 1.819 -2.144 -20.266 1.00 94.88 211 ILE A C 1
ATOM 1616 O O . ILE A 1 211 ? 1.165 -2.933 -20.950 1.00 94.88 211 ILE A O 1
ATOM 1620 N N . VAL A 1 212 ? 2.992 -1.638 -20.648 1.00 96.75 212 VAL A N 1
ATOM 1621 C CA . VAL A 1 212 ? 3.680 -1.911 -21.917 1.00 96.75 212 VAL A CA 1
ATOM 1622 C C . VAL A 1 212 ? 4.121 -3.376 -22.075 1.00 96.75 212 VAL A C 1
ATOM 1624 O O . VAL A 1 212 ? 3.934 -3.914 -23.165 1.00 96.75 212 VAL A O 1
ATOM 1627 N N . PRO A 1 213 ? 4.661 -4.068 -21.051 1.00 96.94 213 PRO A N 1
ATOM 1628 C CA . PRO A 1 213 ? 5.222 -5.390 -21.260 1.00 96.94 213 PRO A CA 1
ATOM 1629 C C . PRO A 1 213 ? 4.136 -6.464 -21.390 1.00 96.94 213 PRO A C 1
ATOM 1631 O O . PRO A 1 213 ? 2.986 -6.283 -20.933 1.00 96.94 213 PRO A O 1
ATOM 1634 N N . PRO A 1 214 ? 4.503 -7.612 -21.982 1.00 95.56 214 PRO A N 1
ATOM 1635 C CA . PRO A 1 214 ? 3.645 -8.781 -22.040 1.00 95.56 214 PRO A CA 1
ATOM 1636 C C . PRO A 1 214 ? 3.514 -9.424 -20.645 1.00 95.56 214 PRO A C 1
ATOM 1638 O O . PRO A 1 214 ? 4.256 -9.102 -19.715 1.00 95.56 214 PRO A O 1
ATOM 1641 N N . VAL A 1 215 ? 2.532 -10.311 -20.459 1.00 95.31 215 VAL A N 1
ATOM 1642 C CA . VAL A 1 215 ? 2.232 -10.895 -19.132 1.00 95.31 215 VAL A CA 1
ATOM 1643 C C . VAL A 1 215 ? 3.353 -11.802 -18.620 1.00 95.31 215 VAL A C 1
ATOM 1645 O O . VAL A 1 215 ? 3.507 -11.975 -17.415 1.00 95.31 215 VAL A O 1
ATOM 1648 N N . GLU A 1 216 ? 4.164 -12.331 -19.529 1.00 96.75 216 GLU A N 1
ATOM 1649 C CA . GLU A 1 216 ? 5.324 -13.169 -19.262 1.00 96.75 216 GLU A CA 1
ATOM 1650 C C . GLU A 1 216 ? 6.368 -12.438 -18.415 1.00 96.75 216 GLU A C 1
ATOM 1652 O O . GLU A 1 216 ? 6.911 -13.033 -17.488 1.00 96.75 216 GLU A O 1
ATOM 1657 N N . GLU A 1 217 ? 6.592 -11.140 -18.655 1.00 98.12 217 GLU A N 1
ATOM 1658 C CA . GLU A 1 217 ? 7.499 -10.333 -17.828 1.00 98.12 217 GLU A CA 1
ATOM 1659 C C . GLU A 1 217 ? 7.002 -10.270 -16.376 1.00 98.12 217 GLU A C 1
ATOM 1661 O O . GLU A 1 217 ? 7.785 -10.419 -15.441 1.00 98.12 217 GLU A O 1
ATOM 1666 N N . LEU A 1 218 ? 5.686 -10.128 -16.178 1.00 97.50 218 LEU A N 1
ATOM 1667 C CA . LEU A 1 218 ? 5.076 -10.060 -14.849 1.00 97.50 218 LEU A CA 1
ATOM 1668 C C . LEU A 1 218 ? 5.182 -11.406 -14.123 1.00 97.50 218 LEU A C 1
ATOM 1670 O O . LEU A 1 218 ? 5.472 -11.430 -12.928 1.00 97.50 218 LEU A O 1
ATOM 1674 N N . TYR A 1 219 ? 4.977 -12.523 -14.829 1.00 97.81 219 TYR A N 1
ATOM 1675 C CA . TYR A 1 219 ? 5.175 -13.858 -14.260 1.00 97.81 219 TYR A CA 1
ATOM 1676 C C . TYR A 1 219 ? 6.625 -14.086 -13.848 1.00 97.81 219 TYR A C 1
ATOM 1678 O O . TYR A 1 219 ? 6.876 -14.572 -12.746 1.00 97.81 219 TYR A O 1
ATOM 1686 N N . GLU A 1 220 ? 7.570 -13.700 -14.703 1.00 97.94 220 GLU A N 1
ATOM 1687 C CA . GLU A 1 220 ? 8.990 -13.814 -14.406 1.00 97.94 220 GLU A CA 1
ATOM 1688 C C . GLU A 1 220 ? 9.392 -12.938 -13.223 1.00 97.94 220 GLU A C 1
ATOM 1690 O O . GLU A 1 220 ? 10.082 -13.404 -12.318 1.00 97.94 220 GLU A O 1
ATOM 1695 N N . LEU A 1 221 ? 8.942 -11.687 -13.177 1.00 97.50 221 LEU A N 1
ATOM 1696 C CA . LEU A 1 221 ? 9.238 -10.797 -12.060 1.00 97.50 221 LEU A CA 1
ATOM 1697 C C . LEU A 1 221 ? 8.641 -11.329 -10.747 1.00 97.50 221 LEU A C 1
ATOM 1699 O O . LEU A 1 221 ? 9.299 -11.302 -9.707 1.00 97.50 221 LEU A O 1
ATOM 1703 N N . ALA A 1 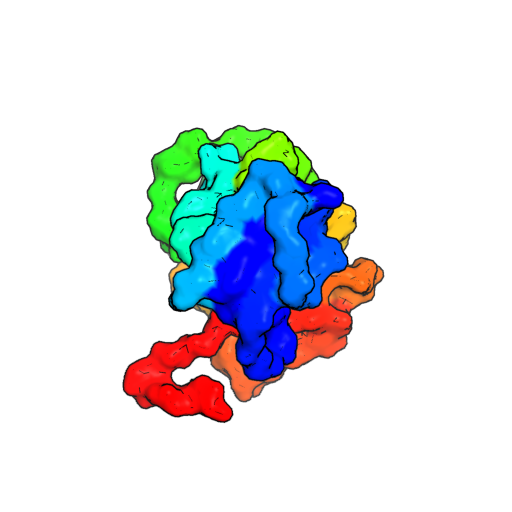222 ? 7.439 -11.908 -10.801 1.00 97.50 222 ALA A N 1
ATOM 1704 C CA . ALA A 1 222 ? 6.778 -12.512 -9.649 1.00 97.50 222 ALA A CA 1
ATOM 1705 C C . ALA A 1 222 ? 7.541 -13.718 -9.061 1.00 97.50 222 ALA A C 1
ATOM 1707 O O . ALA A 1 222 ? 7.380 -14.007 -7.871 1.00 97.50 222 ALA A O 1
ATOM 1708 N N . THR A 1 223 ? 8.417 -14.393 -9.823 1.00 98.00 223 THR A N 1
ATOM 1709 C CA . THR A 1 223 ? 9.267 -15.462 -9.262 1.00 98.00 223 THR A CA 1
ATOM 1710 C C . THR A 1 223 ? 10.249 -14.930 -8.221 1.00 98.00 223 THR A C 1
ATOM 1712 O O . THR A 1 223 ? 10.632 -15.671 -7.323 1.00 98.00 223 THR A O 1
ATOM 1715 N N . ALA A 1 224 ? 10.631 -13.650 -8.276 1.00 97.75 224 ALA A N 1
ATOM 1716 C CA . ALA A 1 224 ? 11.526 -13.070 -7.278 1.00 97.75 224 ALA A CA 1
ATOM 1717 C C . ALA A 1 224 ? 10.905 -13.081 -5.868 1.00 97.75 224 ALA A C 1
ATOM 1719 O O . ALA A 1 224 ? 11.619 -13.277 -4.886 1.00 97.75 224 ALA A O 1
ATOM 1720 N N . LEU A 1 225 ? 9.575 -12.957 -5.756 1.00 97.31 225 LEU A N 1
ATOM 1721 C CA . LEU A 1 225 ? 8.882 -13.065 -4.467 1.00 97.31 225 LEU A CA 1
ATOM 1722 C C . LEU A 1 225 ? 8.911 -14.487 -3.897 1.00 97.31 225 LEU A C 1
ATOM 1724 O O . LEU A 1 225 ? 8.942 -14.664 -2.678 1.00 97.31 225 LEU A O 1
ATOM 1728 N N . LYS A 1 226 ? 8.927 -15.505 -4.767 1.00 96.56 226 LYS A N 1
ATOM 1729 C CA . LYS A 1 226 ? 9.107 -16.902 -4.356 1.00 96.56 226 LYS A CA 1
ATOM 1730 C C . LYS A 1 226 ? 10.471 -17.101 -3.709 1.00 96.56 226 LYS A C 1
ATOM 1732 O O . LYS A 1 226 ? 10.546 -17.735 -2.660 1.00 96.56 226 LYS A O 1
ATOM 1737 N N . ASP A 1 227 ? 11.514 -16.541 -4.320 1.00 93.94 227 ASP A N 1
ATOM 1738 C CA . ASP A 1 227 ? 12.891 -16.651 -3.833 1.00 93.94 227 ASP A CA 1
ATOM 1739 C C . ASP A 1 227 ? 13.063 -15.971 -2.469 1.00 93.94 227 ASP A C 1
ATOM 1741 O O . ASP A 1 227 ? 13.734 -16.507 -1.590 1.00 93.94 227 ASP A O 1
ATOM 1745 N N . VAL A 1 228 ? 12.428 -14.808 -2.274 1.00 96.31 228 VAL A N 1
ATOM 1746 C CA . VAL A 1 228 ? 12.445 -14.085 -0.990 1.00 96.31 228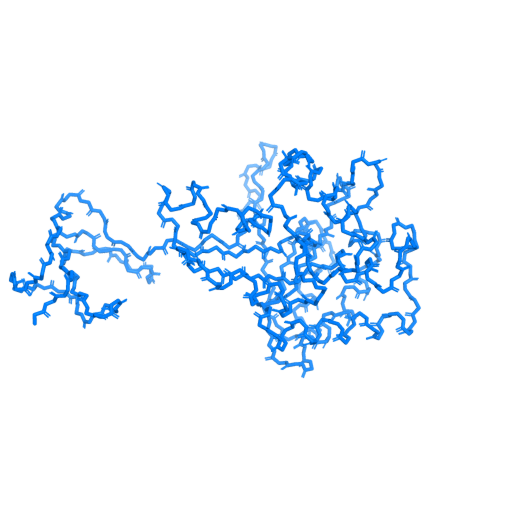 VAL A CA 1
ATOM 1747 C C . VAL A 1 228 ? 11.566 -14.774 0.058 1.00 96.31 228 VAL A C 1
ATOM 1749 O O . VAL A 1 228 ? 11.845 -14.701 1.252 1.00 96.31 228 VAL A O 1
ATOM 1752 N N . GLY A 1 229 ? 10.496 -15.450 -0.366 1.00 96.81 229 GLY A N 1
ATOM 1753 C CA . GLY A 1 229 ? 9.554 -16.104 0.538 1.00 96.81 229 GLY A CA 1
ATOM 1754 C C . GLY A 1 229 ? 8.639 -15.126 1.283 1.00 96.81 229 GLY A C 1
ATOM 1755 O O . GLY A 1 229 ? 8.059 -15.502 2.303 1.00 96.81 229 GLY A O 1
ATOM 1756 N N . ALA A 1 230 ? 8.462 -13.905 0.768 1.00 96.56 230 ALA A N 1
ATOM 1757 C CA . ALA A 1 230 ? 7.629 -12.852 1.352 1.00 96.56 230 ALA A CA 1
ATOM 1758 C C . ALA A 1 230 ? 6.948 -11.997 0.268 1.00 96.56 230 ALA A C 1
ATOM 1760 O O . ALA A 1 230 ? 7.275 -12.094 -0.914 1.00 96.56 230 ALA A O 1
ATOM 1761 N N . GLY A 1 231 ? 5.990 -11.173 0.690 1.00 97.00 231 GLY A N 1
ATOM 1762 C CA . GLY A 1 231 ? 5.275 -10.232 -0.168 1.00 97.00 231 GLY A CA 1
ATOM 1763 C C . GLY A 1 231 ? 3.933 -10.741 -0.703 1.00 97.00 231 GLY A C 1
ATOM 1764 O O . GLY A 1 231 ? 3.674 -11.947 -0.759 1.00 97.00 231 GLY A O 1
ATOM 1765 N N . VAL A 1 232 ? 3.082 -9.798 -1.100 1.00 97.50 232 VAL A N 1
ATOM 1766 C CA . VAL A 1 232 ? 1.825 -10.031 -1.828 1.00 97.50 232 VAL A CA 1
ATOM 1767 C C . VAL A 1 232 ? 1.897 -9.422 -3.228 1.00 97.50 232 VAL A C 1
ATOM 1769 O O . VAL A 1 232 ? 2.735 -8.565 -3.503 1.00 97.50 232 VAL A O 1
ATOM 1772 N N . ILE A 1 233 ? 1.025 -9.856 -4.131 1.00 97.69 233 ILE A N 1
ATOM 1773 C CA . ILE A 1 233 ? 0.914 -9.268 -5.468 1.00 97.69 233 ILE A CA 1
ATOM 1774 C C . ILE A 1 233 ? -0.426 -8.562 -5.573 1.00 97.69 233 ILE A C 1
ATOM 1776 O O . ILE A 1 233 ? -1.464 -9.190 -5.393 1.00 97.69 233 ILE A O 1
ATOM 1780 N N . GLN A 1 234 ? -0.423 -7.280 -5.908 1.00 96.06 234 GLN A N 1
ATOM 1781 C CA . GLN A 1 234 ? -1.636 -6.549 -6.251 1.00 96.06 234 GLN A CA 1
ATOM 1782 C C . GLN A 1 234 ? -1.746 -6.397 -7.766 1.00 96.06 234 GLN A C 1
ATOM 1784 O O . GLN A 1 234 ? -0.765 -6.073 -8.428 1.00 96.06 234 GLN A O 1
ATOM 1789 N N . CYS A 1 235 ? -2.940 -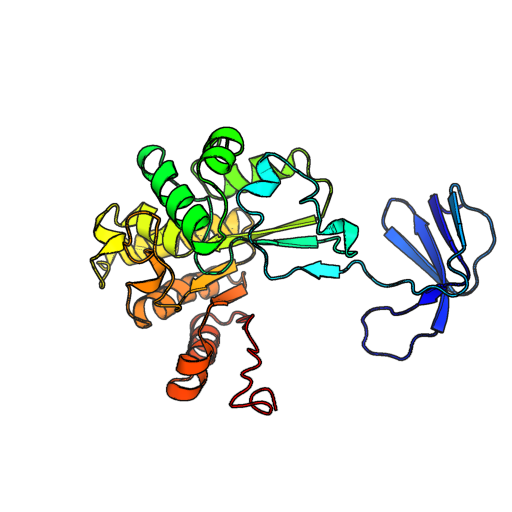6.602 -8.326 1.00 92.06 235 CYS A N 1
ATOM 1790 C CA . CYS A 1 235 ? -3.166 -6.456 -9.765 1.00 92.06 235 CYS A CA 1
ATOM 1791 C C . CYS A 1 235 ? -4.353 -5.537 -10.075 1.00 92.06 235 CYS A C 1
ATOM 1793 O O . CYS A 1 235 ? -5.505 -5.869 -9.792 1.00 92.06 235 CYS A O 1
ATOM 1795 N N . GLY A 1 236 ? -4.080 -4.405 -10.728 1.00 87.50 236 GLY A N 1
ATOM 1796 C CA . GLY A 1 236 ? -5.088 -3.520 -11.315 1.00 87.50 236 GLY A CA 1
ATOM 1797 C C . GLY A 1 236 ? -5.591 -4.025 -12.674 1.00 87.50 236 GLY A C 1
ATOM 1798 O O . GLY A 1 236 ? -4.799 -4.456 -13.515 1.00 87.50 236 GLY A O 1
ATOM 1799 N N . ALA A 1 237 ? -6.910 -3.955 -12.898 1.00 83.94 237 ALA A N 1
ATOM 1800 C CA . ALA A 1 237 ? -7.585 -4.289 -14.162 1.00 83.94 237 ALA A CA 1
ATOM 1801 C C . ALA A 1 237 ? -7.276 -5.688 -14.746 1.00 83.94 237 ALA A C 1
ATOM 1803 O O . ALA A 1 237 ? -7.258 -5.881 -15.962 1.00 83.94 237 ALA A O 1
ATOM 1804 N N . ALA A 1 238 ? -7.052 -6.685 -13.888 1.00 80.56 238 ALA A N 1
ATOM 1805 C CA . ALA A 1 238 ? -6.701 -8.045 -14.309 1.00 80.56 238 ALA A CA 1
ATOM 1806 C C . ALA A 1 238 ? -7.902 -8.990 -14.553 1.00 80.56 238 ALA A C 1
ATOM 1808 O O . ALA A 1 238 ? -7.696 -10.068 -15.091 1.00 80.56 238 ALA A O 1
ATOM 1809 N N . TYR A 1 239 ? -9.149 -8.613 -14.242 1.00 81.81 239 TYR A N 1
ATOM 1810 C CA . TYR A 1 239 ? -10.324 -9.503 -14.322 1.00 81.81 239 TYR A CA 1
ATOM 1811 C C . TYR A 1 239 ? -10.536 -10.089 -15.717 1.00 81.81 239 TYR A C 1
ATOM 1813 O O . TYR A 1 239 ? -10.699 -11.301 -15.818 1.00 81.81 239 TYR A O 1
ATOM 1821 N N . PRO A 1 240 ? -10.500 -9.304 -16.815 1.00 83.00 240 PRO A N 1
ATOM 1822 C CA . PRO A 1 240 ? -10.660 -9.887 -18.144 1.00 83.00 240 PRO A CA 1
ATOM 1823 C C . PRO A 1 240 ? -9.571 -10.916 -18.470 1.00 83.00 240 PRO A C 1
ATOM 1825 O O . PRO A 1 240 ? -9.845 -11.895 -19.156 1.00 83.00 240 PRO A O 1
ATOM 1828 N N . LEU A 1 241 ? -8.350 -10.706 -17.967 1.00 84.94 241 LEU A N 1
ATOM 1829 C CA . LEU A 1 241 ? -7.229 -11.629 -18.152 1.00 84.94 241 LEU A CA 1
ATOM 1830 C C . LEU A 1 241 ? -7.343 -12.854 -17.244 1.00 84.94 241 LEU A C 1
ATOM 1832 O O . LEU A 1 241 ? -6.956 -13.942 -17.649 1.00 84.94 241 LEU A O 1
ATOM 1836 N N . GLU A 1 242 ? -7.896 -12.702 -16.042 1.00 87.94 242 GLU A N 1
ATOM 1837 C CA . GLU A 1 242 ? -8.185 -13.832 -15.161 1.00 87.94 242 GLU A CA 1
ATOM 1838 C C . GLU A 1 242 ? -9.218 -14.759 -15.794 1.00 87.94 242 GLU A C 1
ATOM 1840 O O . GLU A 1 242 ? -8.971 -15.950 -15.927 1.00 87.94 242 GLU A O 1
ATOM 1845 N N . ILE A 1 243 ? -10.337 -14.211 -16.272 1.00 85.06 243 ILE A N 1
ATOM 1846 C CA . ILE A 1 243 ? -11.390 -15.014 -16.903 1.00 85.06 243 ILE A CA 1
ATOM 1847 C C . ILE A 1 243 ? -10.900 -15.687 -18.192 1.00 85.06 243 ILE A C 1
ATOM 1849 O O . ILE A 1 243 ? -11.321 -16.801 -18.498 1.00 85.06 243 ILE A O 1
ATOM 1853 N N . ARG A 1 244 ? -10.032 -15.021 -18.964 1.00 86.31 244 ARG A N 1
ATOM 1854 C CA . ARG A 1 244 ? -9.542 -15.543 -20.245 1.00 86.31 244 ARG A CA 1
ATOM 1855 C C . ARG A 1 244 ? -8.415 -16.566 -20.080 1.00 86.31 244 ARG A C 1
ATOM 1857 O O . ARG A 1 244 ? -8.468 -17.613 -20.715 1.00 86.31 244 ARG A O 1
ATOM 1864 N N . ASP A 1 245 ? -7.421 -16.251 -19.249 1.00 89.06 245 ASP A N 1
ATOM 1865 C CA . ASP A 1 245 ? -6.127 -16.948 -19.219 1.00 89.06 245 ASP A CA 1
ATOM 1866 C C . ASP A 1 245 ? -5.686 -17.384 -17.809 1.00 89.06 245 ASP A C 1
ATOM 1868 O O . ASP A 1 245 ? -4.590 -17.919 -17.653 1.00 89.06 245 ASP A O 1
ATOM 1872 N N . GLY A 1 246 ? -6.484 -17.130 -16.765 1.00 91.06 246 GLY A N 1
ATOM 1873 C CA . GLY A 1 246 ? -6.090 -17.405 -15.379 1.00 91.06 246 GLY A CA 1
ATOM 1874 C C . GLY A 1 246 ? -4.904 -16.554 -14.917 1.00 91.06 246 GLY A C 1
ATOM 1875 O O . GLY A 1 246 ? -4.018 -17.052 -14.226 1.00 91.06 246 GLY A O 1
ATOM 1876 N N . PHE A 1 247 ? -4.824 -15.290 -15.347 1.00 92.19 247 PHE A N 1
ATOM 1877 C CA . PHE A 1 247 ? -3.669 -14.420 -15.112 1.00 92.19 247 PHE A CA 1
ATOM 1878 C C . PHE A 1 247 ? -3.227 -14.297 -13.639 1.00 92.19 247 PHE A C 1
ATOM 1880 O O . PHE A 1 247 ? -2.051 -14.500 -13.335 1.00 92.19 247 PHE A O 1
ATOM 1887 N N . ALA A 1 248 ? -4.138 -13.967 -12.726 1.00 91.56 248 ALA A N 1
ATOM 1888 C CA . ALA A 1 248 ? -3.858 -13.867 -11.296 1.00 91.56 248 ALA A CA 1
ATOM 1889 C C . ALA A 1 248 ? -3.606 -15.248 -10.678 1.00 91.56 248 ALA A C 1
ATOM 1891 O O . ALA A 1 248 ? -2.699 -15.388 -9.856 1.00 91.56 248 ALA A O 1
ATOM 1892 N N . THR A 1 249 ? -4.335 -16.275 -11.124 1.00 93.19 249 THR A N 1
ATOM 1893 C CA . THR A 1 249 ? -4.069 -17.668 -10.731 1.00 93.19 249 THR A CA 1
ATOM 1894 C C . THR A 1 249 ? -2.623 -18.053 -11.061 1.00 93.19 249 THR A C 1
ATOM 1896 O O . THR A 1 249 ? -1.882 -18.512 -10.190 1.00 93.19 249 THR A O 1
ATOM 1899 N N . ARG A 1 250 ? -2.167 -17.762 -12.282 1.00 96.06 250 ARG A N 1
ATOM 1900 C CA . ARG A 1 250 ? -0.806 -18.052 -12.732 1.00 96.06 250 ARG A CA 1
ATOM 1901 C C . ARG A 1 250 ? 0.246 -17.261 -11.960 1.00 96.06 250 ARG A C 1
ATOM 1903 O O . ARG A 1 250 ? 1.279 -17.828 -11.613 1.00 96.06 250 ARG A O 1
ATOM 1910 N N . LEU A 1 251 ? -0.015 -15.989 -11.640 1.00 96.00 251 LEU A N 1
ATOM 1911 C CA . LEU A 1 251 ? 0.848 -15.198 -10.751 1.00 96.00 251 LEU A CA 1
ATOM 1912 C C . LEU A 1 251 ? 1.015 -15.871 -9.383 1.00 96.00 251 LEU A C 1
ATOM 1914 O O . LEU A 1 251 ? 2.136 -15.965 -8.882 1.00 96.00 251 LEU A O 1
ATOM 1918 N N . GLY A 1 252 ? -0.073 -16.376 -8.797 1.00 96.19 252 GLY A N 1
ATOM 1919 C CA . GLY A 1 252 ? -0.036 -17.114 -7.534 1.00 96.19 252 GLY A CA 1
ATOM 1920 C C . GLY A 1 252 ? 0.773 -18.410 -7.634 1.00 96.19 252 GLY A C 1
ATOM 1921 O O . GLY A 1 252 ? 1.598 -18.690 -6.766 1.00 96.19 252 GLY A O 1
ATOM 1922 N N . GLU A 1 253 ? 0.607 -19.167 -8.722 1.00 97.12 253 GLU A N 1
ATOM 1923 C CA . GLU A 1 253 ? 1.357 -20.405 -8.972 1.00 97.12 253 GLU A CA 1
ATOM 1924 C C . GLU A 1 253 ? 2.866 -20.177 -9.098 1.00 97.12 253 GLU A C 1
ATOM 1926 O O . GLU A 1 253 ? 3.646 -20.922 -8.509 1.00 97.12 253 GLU A O 1
ATOM 1931 N N . VAL A 1 254 ? 3.303 -19.170 -9.863 1.00 97.56 254 VAL A N 1
ATOM 1932 C CA . VAL A 1 254 ? 4.741 -18.948 -10.104 1.00 97.56 254 VAL A CA 1
ATOM 1933 C C . VAL A 1 254 ? 5.434 -18.293 -8.909 1.00 97.56 254 VAL A C 1
ATOM 1935 O O . VAL A 1 254 ? 6.584 -18.622 -8.613 1.00 97.56 254 VAL A O 1
ATOM 1938 N N . SER A 1 255 ? 4.734 -17.413 -8.186 1.00 97.56 255 SER A N 1
ATOM 1939 C CA . SER A 1 255 ? 5.280 -16.693 -7.025 1.00 97.56 255 SER A CA 1
ATOM 1940 C C . SER A 1 255 ? 5.140 -17.450 -5.704 1.00 97.56 255 SER A C 1
ATOM 1942 O O . SER A 1 255 ? 5.846 -17.156 -4.742 1.00 97.56 255 SER A O 1
ATOM 1944 N N . HIS A 1 256 ? 4.211 -18.407 -5.616 1.00 97.12 256 HIS A N 1
ATOM 1945 C CA . HIS A 1 256 ? 3.780 -19.023 -4.359 1.00 97.12 256 HIS A CA 1
ATOM 1946 C C . HIS A 1 256 ? 3.337 -17.983 -3.310 1.00 97.12 256 HIS A C 1
ATOM 1948 O O . HIS A 1 256 ? 3.472 -18.239 -2.109 1.00 97.12 256 HIS A O 1
ATOM 1954 N N . ARG A 1 257 ? 2.886 -16.793 -3.731 1.00 97.19 257 ARG A N 1
ATOM 1955 C CA . ARG A 1 257 ? 2.433 -15.691 -2.867 1.00 97.19 257 ARG A CA 1
ATOM 1956 C C . ARG A 1 257 ? 0.943 -15.392 -3.085 1.00 97.19 257 ARG A C 1
ATOM 1958 O O . ARG A 1 257 ? 0.412 -15.699 -4.152 1.00 97.19 257 ARG A O 1
ATOM 1965 N N . PRO A 1 258 ? 0.257 -14.775 -2.104 1.00 96.31 258 PRO A N 1
ATOM 1966 C CA . PRO A 1 258 ? -1.108 -14.293 -2.290 1.00 96.31 258 PRO A CA 1
ATOM 1967 C C . PRO A 1 258 ? -1.197 -13.234 -3.394 1.00 96.31 258 PRO A C 1
ATOM 1969 O O . PRO A 1 258 ? -0.356 -12.335 -3.466 1.00 96.31 258 PRO A O 1
ATOM 1972 N N . VAL A 1 259 ? -2.253 -13.314 -4.204 1.00 94.56 259 VAL A N 1
ATOM 1973 C CA . VAL A 1 259 ? -2.589 -12.308 -5.217 1.00 94.56 259 VAL A CA 1
ATOM 1974 C C . VAL A 1 259 ? -3.896 -11.634 -4.821 1.00 94.56 259 VAL A C 1
ATOM 1976 O O . VAL A 1 259 ? -4.912 -12.300 -4.628 1.00 94.56 259 VAL A O 1
ATOM 1979 N N . VAL A 1 260 ? -3.868 -10.312 -4.683 1.00 90.62 260 VAL A N 1
ATOM 1980 C CA . VAL A 1 260 ? -5.014 -9.487 -4.312 1.00 90.62 260 VAL A CA 1
ATOM 1981 C C . VAL A 1 260 ? -5.610 -8.851 -5.561 1.00 90.62 260 VAL A C 1
ATOM 1983 O O . VAL A 1 260 ? -4.941 -8.138 -6.320 1.00 90.62 260 VAL A O 1
ATOM 1986 N N . TYR A 1 261 ? -6.903 -9.106 -5.748 1.00 78.56 261 TYR A N 1
ATOM 1987 C CA . TYR A 1 261 ? -7.692 -8.576 -6.844 1.00 78.56 261 TYR A CA 1
ATOM 1988 C C . TYR A 1 261 ? -8.598 -7.443 -6.345 1.00 78.56 261 TYR A C 1
ATOM 1990 O O . TYR A 1 261 ? -9.635 -7.691 -5.740 1.00 78.56 261 TYR A O 1
ATOM 1998 N N . ASN A 1 262 ? -8.210 -6.188 -6.585 1.00 68.38 262 ASN A N 1
ATOM 1999 C CA . ASN A 1 262 ? -8.879 -5.035 -5.961 1.00 68.38 262 ASN A CA 1
ATOM 2000 C C . ASN A 1 262 ? -10.137 -4.542 -6.696 1.00 68.38 262 ASN A C 1
ATOM 2002 O O . ASN A 1 262 ? -10.747 -3.571 -6.262 1.00 68.38 262 ASN A O 1
ATOM 2006 N N . GLN A 1 263 ? -10.544 -5.166 -7.808 1.00 64.31 263 GLN A N 1
ATOM 2007 C CA . GLN A 1 263 ? -11.643 -4.645 -8.629 1.00 64.31 263 GLN A CA 1
ATOM 2008 C C . GLN A 1 263 ? -12.763 -5.656 -8.882 1.00 64.31 263 GLN A C 1
ATOM 2010 O O . GLN A 1 263 ? -12.818 -6.274 -9.942 1.00 64.31 263 GLN A O 1
ATOM 2015 N N . ILE A 1 264 ? -13.738 -5.737 -7.977 1.00 62.16 264 ILE A N 1
ATOM 2016 C CA . ILE A 1 264 ? -15.079 -6.218 -8.343 1.00 62.16 264 ILE A CA 1
ATOM 2017 C C . ILE A 1 264 ? -15.849 -5.012 -8.887 1.00 62.16 264 ILE A C 1
ATOM 2019 O O . ILE A 1 264 ? -16.419 -4.225 -8.137 1.00 62.16 264 ILE A O 1
ATOM 2023 N N . VAL A 1 265 ? -15.805 -4.819 -10.205 1.00 63.69 265 VAL A N 1
ATOM 2024 C CA . VAL A 1 265 ? -16.465 -3.676 -10.847 1.00 63.69 265 VAL A CA 1
ATOM 2025 C C . VAL A 1 265 ? -17.941 -3.994 -11.047 1.00 63.69 265 VAL A C 1
ATOM 2027 O O . VAL A 1 265 ? -18.291 -4.927 -11.772 1.00 63.69 265 VAL A O 1
ATOM 2030 N N . HIS A 1 266 ? -18.815 -3.189 -10.443 1.00 65.00 266 HIS A N 1
ATOM 2031 C CA . HIS A 1 266 ? -20.223 -3.186 -10.814 1.00 65.00 266 HIS A CA 1
ATOM 2032 C C . HIS A 1 266 ? -20.375 -2.525 -12.187 1.00 65.00 266 HIS A C 1
ATOM 2034 O O . HIS A 1 266 ? -20.047 -1.353 -12.368 1.00 65.00 266 HIS A O 1
ATOM 2040 N N . ASN A 1 267 ? -20.878 -3.281 -13.158 1.00 68.94 267 ASN A N 1
ATOM 2041 C CA . ASN A 1 267 ? -21.251 -2.768 -14.467 1.00 68.94 267 ASN A CA 1
ATOM 2042 C C . ASN A 1 267 ? -22.778 -2.735 -14.535 1.00 68.94 267 ASN A C 1
ATOM 2044 O O . ASN A 1 267 ? -23.420 -3.767 -14.362 1.00 68.94 267 ASN A O 1
ATOM 2048 N N . SER A 1 268 ? -23.367 -1.572 -14.813 1.00 79.88 268 SER A N 1
ATOM 2049 C CA . SER A 1 268 ? -24.824 -1.435 -14.934 1.00 79.88 268 SER A CA 1
ATOM 2050 C C . SER A 1 268 ? -25.416 -2.295 -16.057 1.00 79.88 268 SER A C 1
ATOM 2052 O O . SER A 1 268 ? -26.577 -2.688 -15.972 1.00 79.88 268 SER A O 1
ATOM 2054 N N . ASN A 1 269 ? -24.618 -2.636 -17.075 1.00 82.50 269 ASN A N 1
ATOM 2055 C CA . ASN A 1 269 ? -25.008 -3.554 -18.148 1.00 82.50 269 ASN A CA 1
ATOM 2056 C C . ASN A 1 269 ? -24.847 -5.037 -17.763 1.00 82.50 269 ASN A C 1
ATOM 2058 O O . ASN A 1 269 ? -25.366 -5.905 -18.458 1.00 82.50 269 ASN A O 1
ATOM 2062 N N . GLU A 1 270 ? -24.139 -5.337 -16.670 1.00 76.31 270 GLU A N 1
ATOM 2063 C CA . GLU A 1 270 ? -23.909 -6.691 -16.150 1.00 76.31 270 GLU A CA 1
ATOM 2064 C C . GLU A 1 270 ? -24.057 -6.696 -14.610 1.00 76.31 270 GLU A C 1
ATOM 2066 O O . GLU A 1 270 ? -23.084 -6.909 -13.879 1.00 76.31 270 GLU A O 1
ATOM 2071 N N . PRO A 1 271 ? -25.266 -6.430 -14.078 1.00 75.69 271 PRO A N 1
ATOM 2072 C CA . PRO A 1 271 ? -25.473 -6.147 -12.654 1.00 75.69 271 PRO A CA 1
ATOM 2073 C C . PRO A 1 271 ? -25.165 -7.330 -11.722 1.00 75.69 271 PRO A C 1
ATOM 2075 O O . PRO A 1 271 ? -24.907 -7.122 -10.536 1.00 75.69 271 PRO A O 1
ATOM 2078 N N . ASP A 1 272 ? -25.159 -8.554 -12.254 1.00 79.06 272 ASP A N 1
ATOM 2079 C CA . ASP A 1 272 ? -24.889 -9.798 -11.528 1.00 79.06 272 ASP A CA 1
ATOM 2080 C C . ASP A 1 272 ? -23.452 -10.316 -11.702 1.00 79.06 272 ASP A C 1
ATOM 2082 O O . ASP A 1 272 ? -23.134 -11.384 -11.199 1.00 79.06 272 ASP A O 1
ATOM 2086 N N . ARG A 1 273 ? -22.561 -9.569 -12.371 1.00 68.31 273 ARG A N 1
ATOM 2087 C CA . ARG A 1 273 ? -21.178 -9.997 -12.676 1.00 68.31 273 ARG A CA 1
ATOM 2088 C C . ARG A 1 273 ? -20.322 -10.340 -11.447 1.00 68.31 273 ARG A C 1
ATOM 2090 O O . ARG A 1 273 ? -19.284 -10.980 -11.570 1.00 68.31 273 ARG A O 1
ATOM 2097 N N . TRP A 1 274 ? -20.723 -9.858 -10.277 1.00 65.75 274 TRP A N 1
ATOM 2098 C CA . TRP A 1 274 ? -20.048 -10.114 -9.007 1.00 65.75 274 TRP A CA 1
ATOM 2099 C C . TRP A 1 274 ? -20.414 -11.471 -8.379 1.00 65.75 274 TRP A C 1
ATOM 2101 O O . TRP A 1 274 ? -19.736 -11.872 -7.435 1.00 65.75 274 TRP A O 1
ATOM 2111 N N . LYS A 1 275 ? -21.487 -12.128 -8.848 1.00 62.97 275 LYS A N 1
ATOM 2112 C CA . LYS A 1 275 ? -21.924 -13.464 -8.407 1.00 62.97 275 LYS A CA 1
ATOM 2113 C C . LYS A 1 275 ? -21.161 -14.556 -9.144 1.00 62.97 275 LYS A C 1
ATOM 2115 O O . LYS A 1 275 ? -20.902 -15.590 -8.493 1.00 62.97 275 LYS A O 1
#

Secondary structure (DSSP, 8-state):
-EEEEEEEEEE--SSSSPPEEEEEEEETTEEEEEES--S-EEEEEE-TTSEE-PPEEE-S--TTTGGGT-TT-TTTGGGTEEEEEE--TT--S-S--GGGHHHHHHHHHHHH---HHHHHHH-----SSHHHHHHHHTTS-SSEEEEPEEHHHHHHHHHGGGGGT-----HHHHHHHHHHHHHHHHTT--EEEEE--TT-B-TTSPBPGGGSS-HHHHHHHHHHHHHHT--EEEEET-HHHHHHH-HHHHHHHHH-S-EEE-----BTTBTTTT-